Protein AF-0000000080788359 (afdb_homodimer)

Sequence (248 aa):
MKFQYADDVKELAKIVNEKFELKLNLERIAFIRSQGSRSKAIARTLMLPSQWRFILSPSILYIVEVISEKYDNLPCEEKAYVILHELTHIPNSMKGGLRNHNHPHFRKIKKPPYKELKEICKHIMKFQYADDVKELAKIVNEKFELKLNLERIAFIRSQGSRSKAIARTLMLPSQWRFILSPSILYIVEVISEKYDNLPCEEKAYVILHELTHIPNSMKGGLRNHNHPHFRKIKKPPYKELKEICKHI

Solvent-accessible surface area (backbone atoms only — not comparable to full-atom values): 14212 Å² total; per-residue (Å²): 119,48,78,42,79,24,64,71,57,45,53,52,43,52,52,46,34,59,77,68,62,55,67,62,68,62,84,27,42,44,41,32,32,36,40,81,70,86,65,86,58,43,56,46,64,46,68,67,53,71,71,53,42,70,74,63,63,58,76,56,49,34,34,42,37,35,28,42,93,54,40,68,78,45,56,58,46,55,45,49,48,53,48,48,54,47,53,61,24,49,49,60,80,70,80,65,76,69,50,56,81,82,39,70,69,41,60,69,50,6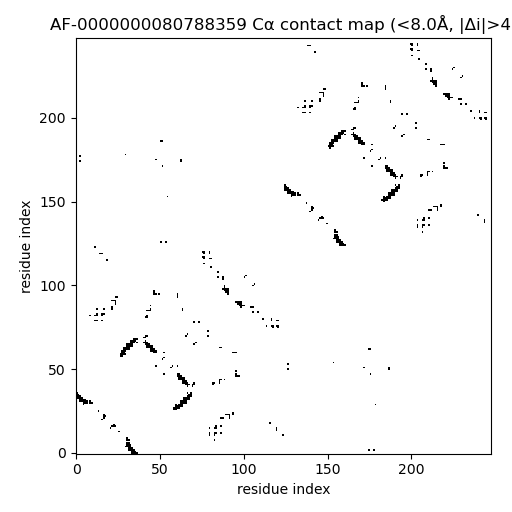5,58,69,54,52,69,62,32,46,54,53,44,70,76,99,118,49,79,41,78,26,64,70,57,45,54,51,44,53,51,47,34,58,77,67,62,56,67,63,69,63,84,26,43,43,40,32,33,36,38,81,70,85,67,85,58,44,56,47,65,46,68,68,52,70,70,52,43,70,74,62,63,59,76,56,50,33,35,41,36,35,27,43,94,55,40,70,77,46,53,59,46,56,45,49,48,53,48,46,53,48,53,61,24,49,49,60,82,70,81,65,76,68,53,58,83,82,39,69,70,42,60,70,48,65,58,68,56,53,69,63,32,47,55,54,46,68,76,99

Organism: Sulfurisphaera tokodaii (strain DSM 16993 / JCM 10545 / NBRC 100140 / 7) (NCBI:txid273063)

Radius of gyration: 22.12 Å; Cα contacts (8 Å, |Δi|>4): 368; chains: 2; bounding box: 35×68×43 Å

Foldseek 3Di:
DDKDFDVVLLVLLVLLCVLVVQQADSQQETEMEDEDDPDPDQKAKDADDPVVCVVPVDSHGMYIYGYCVRQVPDPQLVNSLSSNVRSQQQHNVNPDGGDDCPDVSVVVCVVPPSVSSVVSNVVD/DDKDFDVVLLVLLVLLCVLVVQQADCQQETEMEDEDDPDPDQKAKDADDPVVCVVPVDSHGMYIYGYCVRQVPDDQLVNSLSSNVRSQQQHNVNPDGGDDCPDVSVVVCVVPPSVSSVVSNVVD

Nearest PDB structures (foldseek):
  8v3p-assembly1_A  TM=1.992E-01  e=3.564E+00  Homo sapiens
  8v3p-assembly1_A  TM=2.010E-01  e=5.017E+00  Homo sapiens
  8v3o-assembly1_A  TM=1.613E-01  e=9.340E+00  Homo sapiens

pLDDT: mean 93.66, std 6.55, range [66.06, 98.88]

Secondary structure (DSSP, 8-state):
-EEEE-HHHHHHHHHHHHHTT----GGGEEEEEEES---S-SEEEEE--HHHHHHH--S--EEEEEEHHHHTTS-HHHHHHHHHHHHHTS-TT-SS----TTSHHHHHHHS--HHHHHHHHH--/-EEEE-HHHHHHHHHHHHHTT----GGGEEEEEEES---S-SEEEEE--HHHHHHH--S--EEEEEEHHHHTTS-HHHHHHHHHHHHHTS-TT-SS----TTSHHHHHHHS--HHHHHHHHH--

InterPro domains:
  IPR012372 Uncharacterised conserved protein UCP014405, metallopeptidase Zn-binding site [PIRSF014405] (1-124)
  IPR043998 Putative phage metallopeptidase [PF18894] (2-112)

Structure (mmCIF, N/CA/C/O backbone):
data_AF-0000000080788359-model_v1
#
loop_
_entity.id
_entity.type
_entity.pdbx_description
1 polymer 'Putative phage metallopeptidase domain-containing protein'
#
loop_
_atom_site.group_PDB
_atom_site.id
_atom_site.type_symbol
_atom_site.label_atom_id
_atom_site.label_alt_id
_atom_site.label_comp_id
_atom_site.label_asym_id
_atom_site.label_entity_id
_atom_site.label_seq_id
_atom_site.pdbx_PDB_ins_code
_atom_site.Cartn_x
_atom_site.Cartn_y
_atom_site.Cartn_z
_atom_site.occupancy
_atom_site.B_iso_or_equiv
_atom_site.auth_seq_id
_atom_site.auth_comp_id
_atom_site.auth_asym_id
_atom_site.auth_atom_id
_atom_site.pdbx_PDB_model_num
ATOM 1 N N . MET A 1 1 ? -16.328 2.484 4.293 1 85.69 1 MET A N 1
ATOM 2 C CA . MET A 1 1 ? -15.5 3.682 4.383 1 85.69 1 MET A CA 1
ATOM 3 C C . MET A 1 1 ? -15.57 4.492 3.096 1 85.69 1 MET A C 1
ATOM 5 O O . MET A 1 1 ? -15.555 3.93 2 1 85.69 1 MET A O 1
ATOM 9 N N . LYS A 1 2 ? -15.852 5.824 3.246 1 93.69 2 LYS A N 1
ATOM 10 C CA . LYS A 1 2 ? -15.914 6.766 2.131 1 93.69 2 LYS A CA 1
ATOM 11 C C . LYS A 1 2 ? -14.711 7.703 2.137 1 93.69 2 LYS A C 1
ATOM 13 O O . LYS A 1 2 ? -14.289 8.172 3.195 1 93.69 2 LYS A O 1
ATOM 18 N N . PHE A 1 3 ? -14.172 7.984 0.927 1 97.62 3 PHE A N 1
ATOM 19 C CA . PHE A 1 3 ? -13.023 8.867 0.797 1 97.62 3 PHE A CA 1
ATOM 20 C C . PHE A 1 3 ? -13.383 10.117 0 1 97.62 3 PHE A C 1
ATOM 22 O O . PHE A 1 3 ? -14.203 10.055 -0.919 1 97.62 3 PHE A O 1
ATOM 29 N N . GLN A 1 4 ? -12.812 11.133 0.353 1 97.88 4 GLN A N 1
ATOM 30 C CA . GLN A 1 4 ? -12.883 12.367 -0.428 1 97.88 4 GLN A CA 1
ATOM 31 C C . GLN A 1 4 ? -11.562 13.133 -0.358 1 97.88 4 GLN A C 1
ATOM 33 O O . GLN A 1 4 ? -10.805 12.992 0.604 1 97.88 4 GLN A O 1
ATOM 38 N N . TYR A 1 5 ? -11.312 13.922 -1.366 1 98.19 5 TYR A N 1
ATOM 39 C CA . TYR A 1 5 ? -10.164 14.82 -1.294 1 98.19 5 TYR A CA 1
ATOM 40 C C . TYR A 1 5 ? -10.383 15.891 -0.229 1 98.19 5 TYR A C 1
ATOM 42 O O . TYR A 1 5 ? -11.5 16.391 -0.053 1 98.19 5 TYR A O 1
ATOM 50 N N . ALA A 1 6 ? -9.289 16.188 0.458 1 98.5 6 ALA A N 1
ATOM 51 C CA . ALA A 1 6 ? -9.367 17.156 1.547 1 98.5 6 ALA A CA 1
ATOM 52 C C . ALA A 1 6 ? -8.578 18.422 1.213 1 98.5 6 ALA A C 1
ATOM 54 O O . ALA A 1 6 ? -7.469 18.609 1.72 1 98.5 6 ALA A O 1
ATOM 55 N N . ASP A 1 7 ? -9.219 19.328 0.52 1 97.81 7 ASP A N 1
ATOM 56 C CA . ASP A 1 7 ? -8.562 20.547 0.073 1 97.81 7 ASP A CA 1
ATOM 57 C C . ASP A 1 7 ? -8.188 21.438 1.258 1 97.81 7 ASP A C 1
ATOM 59 O O . ASP A 1 7 ? -7.152 22.109 1.235 1 97.81 7 ASP A O 1
ATOM 63 N N . ASP A 1 8 ? -9.055 21.438 2.225 1 97.31 8 ASP A N 1
ATOM 64 C CA . ASP A 1 8 ? -8.766 22.234 3.412 1 97.31 8 ASP A CA 1
ATOM 65 C C . ASP A 1 8 ? -7.488 21.75 4.098 1 97.31 8 ASP A C 1
ATOM 67 O O . ASP A 1 8 ? -6.684 22.562 4.566 1 97.31 8 ASP A O 1
ATOM 71 N N . VAL A 1 9 ? -7.32 20.438 4.164 1 98.38 9 VAL A N 1
ATOM 72 C CA . VAL A 1 9 ? -6.133 19.844 4.773 1 98.38 9 VAL A CA 1
ATOM 73 C C . VAL A 1 9 ? -4.898 20.188 3.939 1 98.38 9 VAL A C 1
ATOM 75 O O . VAL A 1 9 ? -3.846 20.516 4.484 1 98.38 9 VAL A O 1
ATOM 78 N N . LYS A 1 10 ? -5.043 20.125 2.652 1 98.44 10 LYS A N 1
ATOM 79 C CA . LYS A 1 10 ? -3.943 20.469 1.756 1 98.44 10 LYS A CA 1
ATOM 80 C C . LYS A 1 10 ? -3.488 21.906 1.984 1 98.44 10 LYS A C 1
ATOM 82 O O . LYS A 1 10 ? -2.289 22.188 2.066 1 98.44 10 LYS A O 1
ATOM 87 N N . GLU A 1 11 ? -4.41 22.812 2.072 1 97.69 11 GLU A N 1
ATOM 88 C CA . GLU A 1 11 ? -4.082 24.219 2.285 1 97.69 11 GLU A CA 1
ATOM 89 C C . GLU A 1 11 ? -3.379 24.422 3.625 1 97.69 11 GLU A C 1
ATOM 91 O O . GLU A 1 11 ? -2.406 25.172 3.711 1 97.69 11 GLU A O 1
ATOM 96 N N . LEU A 1 12 ? -3.93 23.781 4.641 1 97.5 12 LEU A N 1
ATOM 97 C CA . LEU A 1 12 ? -3.285 23.859 5.945 1 97.5 12 LEU A CA 1
ATOM 98 C C . LEU A 1 12 ? -1.868 23.297 5.887 1 97.5 12 LEU A C 1
ATOM 100 O O . LEU A 1 12 ? -0.946 23.859 6.477 1 97.5 12 LEU A O 1
ATOM 104 N N . ALA A 1 13 ? -1.706 22.234 5.184 1 98.25 13 ALA A N 1
ATOM 105 C CA . ALA A 1 13 ? -0.395 21.609 5.031 1 98.25 13 ALA A CA 1
ATOM 106 C C . ALA A 1 13 ? 0.593 22.547 4.363 1 98.25 13 ALA A C 1
ATOM 108 O O . ALA A 1 13 ? 1.776 22.578 4.711 1 98.25 13 ALA A O 1
ATOM 109 N N . LYS A 1 14 ? 0.106 23.281 3.361 1 97.75 14 LYS A N 1
ATOM 110 C CA . LYS A 1 14 ? 0.958 24.266 2.689 1 97.75 14 LYS A CA 1
ATOM 111 C C . LYS A 1 14 ? 1.509 25.281 3.682 1 97.75 14 LYS A C 1
ATOM 113 O O . LYS A 1 14 ? 2.707 25.578 3.684 1 97.75 14 LYS A O 1
ATOM 118 N N . ILE A 1 15 ? 0.639 25.766 4.516 1 96.88 15 ILE A N 1
ATOM 119 C CA . ILE A 1 15 ? 1.021 26.781 5.496 1 96.88 15 ILE A CA 1
ATOM 120 C C . ILE A 1 15 ? 2.014 26.188 6.492 1 96.88 15 ILE A C 1
ATOM 122 O O . ILE A 1 15 ? 3.053 26.781 6.777 1 96.88 15 ILE A O 1
ATOM 126 N N . VAL A 1 16 ? 1.69 25 6.996 1 96.06 16 VAL A N 1
ATOM 127 C CA . VAL A 1 16 ? 2.521 24.328 7.988 1 96.06 16 VAL A CA 1
ATOM 128 C C . VAL A 1 16 ? 3.895 24.031 7.391 1 96.06 16 VAL A C 1
ATOM 130 O O . VAL A 1 16 ? 4.922 24.266 8.023 1 96.06 16 VAL A O 1
ATOM 133 N N . ASN A 1 17 ? 3.893 23.5 6.172 1 96.81 17 ASN A N 1
ATOM 134 C CA . ASN A 1 17 ? 5.125 23.188 5.457 1 96.81 17 ASN A CA 1
ATOM 135 C C . ASN A 1 17 ? 6.035 24.406 5.344 1 96.81 17 ASN A C 1
ATOM 137 O O . ASN A 1 17 ? 7.25 24.297 5.535 1 96.81 17 ASN A O 1
ATOM 141 N N . GLU A 1 18 ? 5.477 25.531 5.035 1 95.19 18 GLU A N 1
ATOM 142 C CA . GLU A 1 18 ? 6.227 26.766 4.879 1 95.19 18 GLU A CA 1
ATOM 143 C C . GLU A 1 18 ? 6.688 27.297 6.23 1 95.19 18 GLU A C 1
ATOM 145 O O . GLU A 1 18 ? 7.871 27.609 6.414 1 95.19 18 GLU A O 1
ATOM 150 N N . LYS A 1 19 ? 5.84 27.391 7.172 1 93.69 19 LYS A N 1
ATOM 151 C CA . LYS A 1 19 ? 6.121 28 8.469 1 93.69 19 LYS A CA 1
ATOM 152 C C . LYS A 1 19 ? 7.199 27.219 9.219 1 93.69 19 LYS A C 1
ATOM 154 O O . LYS A 1 19 ? 8.055 27.812 9.883 1 93.69 19 LYS A O 1
ATOM 159 N N . PHE A 1 20 ? 7.137 25.922 9.07 1 94.06 20 PHE A N 1
ATOM 160 C CA . PHE A 1 20 ? 8.07 25.094 9.836 1 94.06 20 PHE A CA 1
ATOM 161 C C . PHE A 1 20 ? 9.219 24.625 8.961 1 94.06 20 PHE A C 1
ATOM 163 O O . PHE A 1 20 ? 10.016 23.781 9.375 1 94.06 20 PHE A O 1
ATOM 170 N N . GLU A 1 21 ? 9.273 25.062 7.695 1 93.75 21 GLU A N 1
ATOM 171 C CA . GLU A 1 21 ? 10.367 24.812 6.762 1 93.75 21 GLU A CA 1
ATOM 172 C C . GLU A 1 21 ? 10.625 23.312 6.609 1 93.75 21 GLU A C 1
ATOM 174 O O . GLU A 1 21 ? 11.766 22.859 6.707 1 93.75 21 GLU A O 1
ATOM 179 N N . LEU A 1 22 ? 9.562 22.625 6.402 1 95 22 LEU A N 1
ATOM 180 C CA . LEU A 1 22 ? 9.695 21.172 6.262 1 95 22 LEU A CA 1
ATOM 181 C C . LEU A 1 22 ? 10.297 20.812 4.906 1 95 22 LEU A C 1
ATOM 183 O O . LEU A 1 22 ? 10.82 19.719 4.73 1 95 22 LEU A O 1
ATOM 187 N N . LYS A 1 23 ? 10.133 21.625 3.916 1 96.69 23 LYS A N 1
ATOM 188 C CA . LYS A 1 23 ? 10.727 21.5 2.59 1 96.69 23 LYS A CA 1
ATOM 189 C C . LYS A 1 23 ? 10.172 20.281 1.857 1 96.69 23 LYS A C 1
ATOM 191 O O . LYS A 1 23 ? 10.906 19.594 1.142 1 96.69 23 LYS A O 1
ATOM 196 N N . LEU A 1 24 ? 8.953 19.922 2.102 1 97.94 24 LEU A N 1
ATOM 197 C CA . LEU A 1 24 ? 8.297 18.828 1.406 1 97.94 24 LEU A CA 1
ATOM 198 C C . LEU A 1 24 ? 7.691 19.297 0.089 1 97.94 24 LEU A C 1
ATOM 200 O O . LEU A 1 24 ? 7.133 20.391 0.016 1 97.94 24 LEU A O 1
ATOM 204 N N . ASN A 1 25 ? 7.855 18.547 -0.927 1 97.81 25 ASN A N 1
ATOM 205 C CA . ASN A 1 25 ? 7.117 18.766 -2.166 1 97.81 25 ASN A CA 1
ATOM 206 C C . ASN A 1 25 ? 5.684 18.266 -2.062 1 97.81 25 ASN A C 1
ATOM 208 O O . ASN A 1 25 ? 5.422 17.078 -2.285 1 97.81 25 ASN A O 1
ATOM 212 N N . LEU A 1 26 ? 4.75 19.125 -1.808 1 98 26 LEU A N 1
ATOM 213 C CA . LEU A 1 26 ? 3.373 18.766 -1.498 1 98 26 LEU A CA 1
ATOM 214 C C . LEU A 1 26 ? 2.666 18.219 -2.734 1 98 26 LEU A C 1
ATOM 216 O O . LEU A 1 26 ? 1.603 17.594 -2.625 1 98 26 LEU A O 1
ATOM 220 N N . GLU A 1 27 ? 3.232 18.375 -3.928 1 96.81 27 GLU A N 1
ATOM 221 C CA . GLU A 1 27 ? 2.652 17.828 -5.148 1 96.81 27 GLU A CA 1
ATOM 222 C C . GLU A 1 27 ? 2.775 16.312 -5.184 1 96.81 27 GLU A C 1
ATOM 224 O O . GLU A 1 27 ? 2.117 15.648 -5.988 1 96.81 27 GLU A O 1
ATOM 229 N N . ARG A 1 28 ? 3.594 15.766 -4.34 1 97.38 28 ARG A N 1
ATOM 230 C CA . ARG A 1 28 ? 3.799 14.328 -4.281 1 97.38 28 ARG A CA 1
ATOM 231 C C . ARG A 1 28 ? 2.973 13.695 -3.164 1 97.38 28 ARG A C 1
ATOM 233 O O . ARG A 1 28 ? 3.127 12.516 -2.861 1 97.38 28 ARG A O 1
ATOM 240 N N . ILE A 1 29 ? 2.195 14.484 -2.496 1 98.44 29 ILE A N 1
ATOM 241 C CA . ILE A 1 29 ? 1.371 14.039 -1.379 1 98.44 29 ILE A CA 1
ATOM 242 C C . ILE A 1 29 ? -0.104 14.258 -1.705 1 98.44 29 ILE A C 1
ATOM 244 O O . ILE A 1 29 ? -0.504 15.359 -2.094 1 98.44 29 ILE A O 1
ATOM 248 N N . ALA A 1 30 ? -0.866 13.25 -1.614 1 98.62 30 ALA A N 1
ATOM 249 C CA . ALA A 1 30 ? -2.316 13.414 -1.676 1 98.62 30 ALA A CA 1
ATOM 250 C C . ALA A 1 30 ? -2.904 13.625 -0.283 1 98.62 30 ALA A C 1
ATOM 252 O O . ALA A 1 30 ? -2.459 13 0.685 1 98.62 30 ALA A O 1
ATOM 253 N N . PHE A 1 31 ? -3.865 14.461 -0.191 1 98.88 31 PHE A N 1
ATOM 254 C CA . PHE A 1 31 ? -4.574 14.727 1.057 1 98.88 31 PHE A CA 1
ATOM 255 C C . PHE A 1 31 ? -6.027 14.273 0.96 1 98.88 31 PHE A C 1
ATOM 257 O O . PHE A 1 31 ? -6.781 14.766 0.119 1 98.88 31 PHE A O 1
ATOM 264 N N . ILE A 1 32 ? -6.355 13.352 1.83 1 98.75 32 ILE A N 1
ATOM 265 C CA . ILE A 1 32 ? -7.711 12.828 1.726 1 98.75 32 ILE A CA 1
ATOM 266 C C . ILE A 1 32 ? -8.352 12.766 3.111 1 98.75 32 ILE A C 1
ATOM 268 O O . ILE A 1 32 ? -7.66 12.906 4.125 1 98.75 32 ILE A O 1
ATOM 272 N N . ARG A 1 33 ? -9.695 12.672 3.074 1 98.44 33 ARG A N 1
ATOM 273 C CA . ARG A 1 33 ? -10.539 12.531 4.262 1 98.44 33 ARG A CA 1
ATOM 274 C C . ARG A 1 33 ? -11.383 11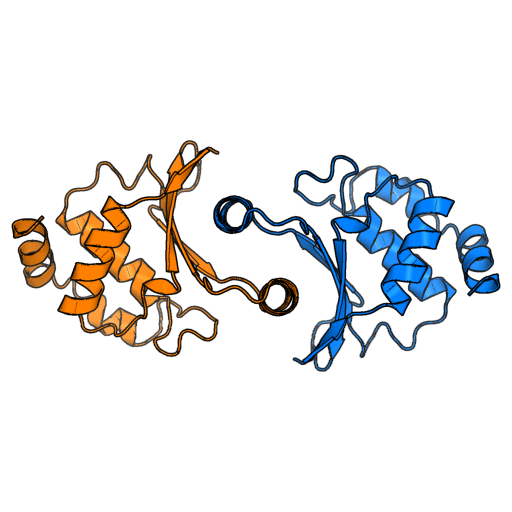.258 4.188 1 98.44 33 ARG A C 1
ATOM 276 O O . ARG A 1 33 ? -11.93 10.938 3.131 1 98.44 33 ARG A O 1
ATOM 283 N N . SER A 1 34 ? -11.336 10.461 5.215 1 97.69 34 SER A N 1
ATOM 284 C CA . SER A 1 34 ? -12.18 9.273 5.266 1 97.69 34 SER A CA 1
ATOM 285 C C . SER A 1 34 ? -13.32 9.445 6.266 1 97.69 34 SER A C 1
ATOM 287 O O . SER A 1 34 ? -13.172 10.148 7.266 1 97.69 34 SER A O 1
ATOM 289 N N . GLN A 1 35 ? -14.438 8.812 5.98 1 96.75 35 GLN A N 1
ATOM 290 C CA . GLN A 1 35 ? -15.609 8.781 6.848 1 96.75 35 GLN A CA 1
ATOM 291 C C . GLN A 1 35 ? -16.062 7.344 7.121 1 96.75 35 GLN A C 1
ATOM 293 O O . GLN A 1 35 ? -16.031 6.496 6.227 1 96.75 35 GLN A O 1
ATOM 298 N N . GLY A 1 36 ? -16.469 7.105 8.344 1 95.06 36 GLY A N 1
ATOM 299 C CA . GLY A 1 36 ? -16.953 5.785 8.719 1 95.06 36 GLY A CA 1
ATOM 300 C C . GLY A 1 36 ? -15.852 4.875 9.234 1 95.06 36 GLY A C 1
ATOM 301 O O . GLY A 1 36 ? -15.992 3.65 9.211 1 95.06 36 GLY A O 1
ATOM 302 N N . SER A 1 37 ? -14.758 5.465 9.602 1 89.94 37 SER A N 1
ATOM 303 C CA . SER A 1 37 ? -13.633 4.684 10.117 1 89.94 37 SER A CA 1
ATOM 304 C C . SER A 1 37 ? -13.805 4.395 11.602 1 89.94 37 SER A C 1
ATOM 306 O O . SER A 1 37 ? -14.258 5.25 12.359 1 89.94 37 SER A O 1
ATOM 308 N N . ARG A 1 38 ? -13.453 3.24 11.961 1 88.94 38 ARG A N 1
ATOM 309 C CA . ARG A 1 38 ? -13.477 2.869 13.375 1 88.94 38 ARG A CA 1
ATOM 310 C C . ARG A 1 38 ? -12.102 3.049 14.008 1 88.94 38 ARG A C 1
ATOM 312 O O . ARG A 1 38 ? -11.914 2.773 15.195 1 88.94 38 ARG A O 1
ATOM 319 N N . SER A 1 39 ? -11.211 3.561 13.266 1 89.12 39 SER A N 1
ATOM 320 C CA . SER A 1 39 ? -9.852 3.752 13.75 1 89.12 39 SER A CA 1
ATOM 321 C C . SER A 1 39 ? -9.805 4.75 14.906 1 89.12 39 SER A C 1
ATOM 323 O O . SER A 1 39 ? -10.609 5.684 14.953 1 89.12 39 SER A O 1
ATOM 325 N N . LYS A 1 40 ? -8.789 4.574 15.719 1 94.31 40 LYS A N 1
ATOM 326 C CA . LYS A 1 40 ? -8.578 5.523 16.797 1 94.31 40 LYS A CA 1
ATOM 327 C C . LYS A 1 40 ? -7.672 6.672 16.359 1 94.31 40 LYS A C 1
ATOM 329 O O . LYS A 1 40 ? -7.59 7.699 17.047 1 94.31 40 LYS A O 1
ATOM 334 N N . ALA A 1 41 ? -7.098 6.496 15.336 1 96.31 41 ALA A N 1
ATOM 335 C CA . ALA A 1 41 ? -6.18 7.52 14.844 1 96.31 41 ALA A CA 1
ATOM 336 C C . ALA A 1 41 ? -6.941 8.75 14.359 1 96.31 41 ALA A C 1
ATOM 338 O O . ALA A 1 41 ? -8.047 8.633 13.812 1 96.31 41 ALA A O 1
ATOM 339 N N . ILE A 1 42 ? -6.395 9.906 14.57 1 98.12 42 ILE A N 1
ATOM 340 C CA . ILE A 1 42 ? -6.965 11.164 14.086 1 98.12 42 ILE A CA 1
ATOM 341 C C . ILE A 1 42 ? -6.582 11.367 12.617 1 98.12 42 ILE A C 1
ATOM 343 O O . ILE A 1 42 ? -7.387 11.867 11.828 1 98.12 42 ILE A O 1
ATOM 347 N N . ALA A 1 43 ? -5.387 11.031 12.297 1 98.44 43 ALA A N 1
ATOM 348 C CA . ALA A 1 43 ? -4.824 11.109 10.953 1 98.44 43 ALA A CA 1
ATOM 349 C C . ALA A 1 43 ? -3.719 10.07 10.758 1 98.44 43 ALA A C 1
ATOM 351 O O . ALA A 1 43 ? -3.25 9.469 11.727 1 98.44 43 ALA A O 1
ATOM 352 N N . ARG A 1 44 ? -3.416 9.828 9.547 1 97.75 44 ARG A N 1
ATOM 353 C CA . ARG A 1 44 ? -2.32 8.906 9.258 1 97.75 44 ARG A CA 1
ATOM 354 C C . ARG A 1 44 ? -1.639 9.25 7.941 1 97.75 44 ARG A C 1
ATOM 356 O O . ARG A 1 44 ? -2.254 9.859 7.059 1 97.75 44 ARG A O 1
ATOM 363 N N . THR A 1 45 ? -0.445 8.828 7.895 1 98.31 45 THR A N 1
ATOM 364 C CA . THR A 1 45 ? 0.347 8.969 6.68 1 98.31 45 THR A CA 1
ATOM 365 C C . THR A 1 45 ? 0.654 7.605 6.07 1 98.31 45 THR A C 1
ATOM 367 O O . THR A 1 45 ? 1.098 6.695 6.773 1 98.31 45 THR A O 1
ATOM 370 N N . LEU A 1 46 ? 0.398 7.5 4.809 1 97.69 46 LEU A N 1
ATOM 371 C CA . LEU A 1 46 ? 0.707 6.273 4.082 1 97.69 46 LEU A CA 1
ATOM 372 C C . LEU A 1 46 ? 1.767 6.523 3.012 1 97.69 46 LEU A C 1
ATOM 374 O O . LEU A 1 46 ? 1.746 7.562 2.346 1 97.69 46 LEU A O 1
ATOM 378 N N . MET A 1 47 ? 2.637 5.586 2.881 1 97.38 47 MET A N 1
ATOM 379 C CA . MET A 1 47 ? 3.604 5.566 1.786 1 97.38 47 MET A CA 1
ATOM 380 C C . MET A 1 47 ? 3.314 4.418 0.824 1 97.38 47 MET A C 1
ATOM 382 O O . MET A 1 47 ? 2.971 3.316 1.253 1 97.38 47 MET A O 1
ATOM 386 N N . LEU A 1 48 ? 3.443 4.68 -0.446 1 96.12 48 LEU A N 1
ATOM 387 C CA . LEU A 1 48 ? 3.258 3.631 -1.44 1 96.12 48 LEU A CA 1
ATOM 388 C C . LEU A 1 48 ? 4.43 2.652 -1.422 1 96.12 48 LEU A C 1
ATOM 390 O O . LEU A 1 48 ? 5.578 3.051 -1.622 1 96.12 48 LEU A O 1
ATOM 394 N N . PRO A 1 49 ? 4.168 1.353 -1.231 1 94.69 49 PRO A N 1
ATOM 395 C CA . PRO A 1 49 ? 5.262 0.38 -1.181 1 94.69 49 PRO A CA 1
ATOM 396 C C . PRO A 1 49 ? 6.07 0.33 -2.477 1 94.69 49 PRO A C 1
ATOM 398 O O . PRO A 1 49 ? 5.551 0.675 -3.543 1 94.69 49 PRO A O 1
ATOM 401 N N . SER A 1 50 ? 7.305 -0.11 -2.365 1 94.44 50 SER A N 1
ATOM 402 C CA . SER A 1 50 ? 8.242 -0.081 -3.482 1 94.44 50 SER A CA 1
ATOM 403 C C . SER A 1 50 ? 7.742 -0.93 -4.648 1 94.44 50 SER A C 1
ATOM 405 O O . SER A 1 50 ? 7.977 -0.595 -5.809 1 94.44 50 SER A O 1
ATOM 407 N N . GLN A 1 51 ? 7.031 -2.006 -4.371 1 96.44 51 GLN A N 1
ATOM 408 C CA . GLN A 1 51 ? 6.492 -2.855 -5.43 1 96.44 51 GLN A CA 1
ATOM 409 C C . GLN A 1 51 ? 5.496 -2.09 -6.297 1 96.44 51 GLN A C 1
ATOM 411 O O . GLN A 1 51 ? 5.547 -2.168 -7.527 1 96.44 51 GLN A O 1
ATOM 416 N N . TRP A 1 52 ? 4.691 -1.334 -5.648 1 96.69 52 TRP A N 1
ATOM 417 C CA . TRP A 1 52 ? 3.68 -0.558 -6.359 1 96.69 52 TRP A CA 1
ATOM 418 C C . TRP A 1 52 ? 4.312 0.615 -7.098 1 96.69 52 TRP A C 1
ATOM 420 O O . TRP A 1 52 ? 3.855 0.992 -8.18 1 96.69 52 TRP A O 1
ATOM 430 N N . ARG A 1 53 ? 5.297 1.217 -6.551 1 95.31 53 ARG A N 1
ATOM 431 C CA . ARG A 1 53 ? 6.004 2.283 -7.254 1 95.31 53 ARG A CA 1
ATOM 432 C C . ARG A 1 53 ? 6.613 1.772 -8.555 1 95.31 53 ARG A C 1
ATOM 434 O O . ARG A 1 53 ? 6.605 2.473 -9.57 1 95.31 53 ARG A O 1
ATOM 441 N N . PHE A 1 54 ? 7.113 0.585 -8.484 1 95.81 54 PHE A N 1
ATOM 442 C CA . PHE A 1 54 ? 7.695 -0.044 -9.664 1 95.81 54 PHE A CA 1
ATOM 443 C C . PHE A 1 54 ? 6.645 -0.236 -10.75 1 95.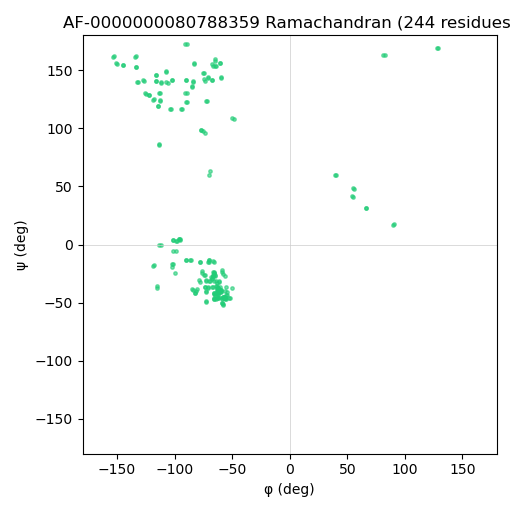81 54 PHE A C 1
ATOM 445 O O . PHE A 1 54 ? 6.891 0.061 -11.922 1 95.81 54 PHE A O 1
ATOM 452 N N . ILE A 1 55 ? 5.426 -0.61 -10.328 1 95.75 55 ILE A N 1
ATOM 453 C CA . ILE A 1 55 ? 4.395 -0.988 -11.281 1 95.75 55 ILE A CA 1
ATOM 454 C C . ILE A 1 55 ? 3.676 0.261 -11.789 1 95.75 55 ILE A C 1
ATOM 456 O O . ILE A 1 55 ? 3.363 0.368 -12.977 1 95.75 55 ILE A O 1
ATOM 460 N N . LEU A 1 56 ? 3.445 1.201 -10.898 1 93.81 56 LEU A N 1
ATOM 461 C CA . LEU A 1 56 ? 2.551 2.301 -11.25 1 93.81 56 LEU A CA 1
ATOM 462 C C . LEU A 1 56 ? 3.342 3.553 -11.609 1 93.81 56 LEU A C 1
ATOM 464 O O . LEU A 1 56 ? 2.816 4.457 -12.258 1 93.81 56 LEU A O 1
ATOM 468 N N . SER A 1 57 ? 4.613 3.619 -11.25 1 89.5 57 SER A N 1
ATOM 469 C CA . SER A 1 57 ? 5.438 4.809 -11.453 1 89.5 57 SER A CA 1
ATOM 470 C C . SER A 1 57 ? 4.652 6.082 -11.156 1 89.5 57 SER A C 1
ATOM 472 O O . SER A 1 57 ? 4.578 6.98 -12 1 89.5 57 SER A O 1
ATOM 474 N N . PRO A 1 58 ? 4.188 6.203 -9.977 1 88.94 58 PRO A N 1
ATOM 475 C CA . PRO A 1 58 ? 3.281 7.324 -9.711 1 88.94 58 PRO A CA 1
ATOM 476 C C . PRO A 1 58 ? 4.023 8.625 -9.406 1 88.94 58 PRO A C 1
ATOM 478 O O . PRO A 1 58 ? 5.164 8.586 -8.93 1 88.94 58 PRO A O 1
ATOM 481 N N . SER A 1 59 ? 3.338 9.758 -9.648 1 92.69 59 SER A N 1
ATOM 482 C CA . SER A 1 59 ? 3.844 11.047 -9.195 1 92.69 59 SER A CA 1
ATOM 483 C C . SER A 1 59 ? 3.588 11.258 -7.711 1 92.69 59 SER A C 1
ATOM 485 O O . SER A 1 59 ? 4.379 11.906 -7.023 1 92.69 59 SER A O 1
ATOM 487 N N . ILE A 1 60 ? 2.492 10.695 -7.234 1 96.25 60 ILE A N 1
ATOM 488 C CA . ILE A 1 60 ? 2.137 10.766 -5.824 1 96.25 60 ILE A CA 1
ATOM 489 C C . ILE A 1 60 ? 2.756 9.586 -5.078 1 96.25 60 ILE A C 1
ATOM 491 O O . ILE A 1 60 ? 2.619 8.438 -5.5 1 96.25 60 ILE A O 1
ATOM 495 N N . LEU A 1 61 ? 3.424 9.906 -3.963 1 97.06 61 LEU A N 1
ATOM 496 C CA . LEU A 1 61 ? 4.137 8.859 -3.238 1 97.06 61 LEU A CA 1
ATOM 497 C C . LEU A 1 61 ? 3.582 8.695 -1.828 1 97.06 61 LEU A C 1
ATOM 499 O O . LEU A 1 61 ? 3.834 7.688 -1.17 1 97.06 61 LEU A O 1
ATOM 503 N N . TYR A 1 62 ? 2.873 9.711 -1.371 1 98.44 62 TYR A N 1
ATOM 504 C CA . TYR A 1 62 ? 2.369 9.719 -0.003 1 98.44 62 TYR A CA 1
ATOM 505 C C . TYR A 1 62 ? 0.902 10.133 0.037 1 98.44 62 TYR A C 1
ATOM 507 O O . TYR A 1 62 ? 0.424 10.836 -0.854 1 98.44 62 TYR A O 1
ATOM 515 N N . ILE A 1 63 ? 0.28 9.633 1.051 1 98.56 63 ILE A N 1
ATOM 516 C CA . ILE A 1 63 ? -1.069 10.078 1.385 1 98.56 63 ILE A CA 1
ATOM 517 C C . ILE A 1 63 ? -1.112 10.555 2.834 1 98.56 63 ILE A C 1
ATOM 519 O O . ILE A 1 63 ? -0.577 9.898 3.729 1 98.56 63 ILE A O 1
ATOM 523 N N . VAL A 1 64 ? -1.638 11.695 3.021 1 98.81 64 VAL A N 1
ATOM 524 C CA . VAL A 1 64 ? -2.074 12.109 4.352 1 98.81 64 VAL A CA 1
ATOM 525 C C . VAL A 1 64 ? -3.596 12 4.453 1 98.81 64 VAL A C 1
ATOM 527 O O . VAL A 1 64 ? -4.32 12.672 3.715 1 98.81 64 VAL A O 1
ATOM 530 N N . GLU A 1 65 ? -3.996 11.148 5.328 1 98.75 65 GLU A N 1
ATOM 531 C CA . GLU A 1 65 ? -5.418 10.883 5.512 1 98.75 65 GLU A CA 1
ATOM 532 C C . GLU A 1 65 ? -5.895 11.367 6.879 1 98.75 65 GLU A C 1
ATOM 534 O O . GLU A 1 65 ? -5.348 10.969 7.91 1 98.75 65 GLU A O 1
ATOM 539 N N . VAL A 1 66 ? -6.891 12.211 6.859 1 98.75 66 VAL A N 1
ATOM 540 C CA . VAL A 1 66 ? -7.527 12.594 8.117 1 98.75 66 VAL A CA 1
ATOM 541 C C . VAL A 1 66 ? -8.844 11.844 8.273 1 98.75 66 VAL A C 1
ATOM 543 O O . VAL A 1 66 ? -9.57 11.625 7.301 1 98.75 66 VAL A O 1
ATOM 546 N N . ILE A 1 67 ? -9.109 11.438 9.508 1 98.25 67 ILE A N 1
ATOM 547 C CA . ILE A 1 67 ? -10.344 10.734 9.828 1 98.25 67 ILE A CA 1
ATOM 548 C C . ILE A 1 67 ? -11.406 11.727 10.305 1 98.25 67 ILE A C 1
ATOM 550 O O . ILE A 1 67 ? -11.281 12.297 11.391 1 98.25 67 ILE A O 1
ATOM 554 N N . SER A 1 68 ? -12.414 11.781 9.547 1 97.62 68 SER A N 1
ATOM 555 C CA . SER A 1 68 ? -13.414 12.828 9.711 1 97.62 68 SER A CA 1
ATOM 556 C C . SER A 1 68 ? -13.977 12.828 11.133 1 97.62 68 SER A C 1
ATOM 558 O O . SER A 1 68 ? -14.07 13.883 11.766 1 97.62 68 SER A O 1
ATOM 560 N N . GLU A 1 69 ? -14.336 11.703 11.672 1 97 69 GLU A N 1
ATOM 561 C CA . GLU A 1 69 ? -14.992 11.547 12.969 1 97 69 GLU A CA 1
ATOM 562 C C . GLU A 1 69 ? -14.141 12.133 14.094 1 97 69 GLU A C 1
ATOM 564 O O . GLU A 1 69 ? -14.664 12.57 15.117 1 97 69 GLU A O 1
ATOM 569 N N . LYS A 1 70 ? -12.828 12.234 13.859 1 97.56 70 LYS A N 1
ATOM 570 C CA . LYS A 1 70 ? -11.914 12.656 14.914 1 97.56 70 LYS A CA 1
ATOM 571 C C . LYS A 1 70 ? -11.266 14 14.57 1 97.56 70 LYS A C 1
ATOM 573 O O . LYS A 1 70 ? -11.117 14.859 15.445 1 97.56 70 LYS A O 1
ATOM 578 N N . TYR A 1 71 ? -10.992 14.227 13.422 1 98.5 71 TYR A N 1
ATOM 579 C CA . TYR A 1 71 ? -10.227 15.383 12.977 1 98.5 71 TYR A CA 1
ATOM 580 C C . TYR A 1 71 ? -11.109 16.609 12.844 1 98.5 71 TYR A C 1
ATOM 582 O O . TYR A 1 71 ? -10.734 17.703 13.273 1 98.5 71 TYR A O 1
ATOM 590 N N . ASP A 1 72 ? -12.266 16.438 12.32 1 97.19 72 ASP A N 1
ATOM 591 C CA . ASP A 1 72 ? -13.047 17.562 11.828 1 97.19 72 ASP A CA 1
ATOM 592 C C . ASP A 1 72 ? -13.484 18.469 12.977 1 97.19 72 ASP A C 1
ATOM 594 O O . ASP A 1 72 ? -13.648 19.688 12.797 1 97.19 72 ASP A O 1
ATOM 598 N N . ASN A 1 73 ? -13.602 17.922 14.125 1 96.25 73 ASN A N 1
ATOM 599 C CA . ASN A 1 73 ? -14.133 18.719 15.227 1 96.25 73 ASN A CA 1
ATOM 600 C C . ASN A 1 73 ? -13.008 19.312 16.062 1 96.25 73 ASN A C 1
ATOM 602 O O . ASN A 1 73 ? -13.273 20.016 17.047 1 96.25 73 ASN A O 1
ATOM 606 N N . LEU A 1 74 ? -11.867 19.156 15.711 1 97.19 74 LEU A N 1
ATOM 607 C CA . LEU A 1 74 ? -10.742 19.719 16.453 1 97.19 74 LEU A CA 1
ATOM 608 C C . LEU A 1 74 ? -10.641 21.234 16.219 1 97.19 74 LEU A C 1
ATOM 610 O O . LEU A 1 74 ? -11 21.719 15.148 1 97.19 74 LEU A O 1
ATOM 614 N N . PRO A 1 75 ? -10.156 21.906 17.328 1 95.31 75 PRO A N 1
ATOM 615 C CA . PRO A 1 75 ? -9.828 23.312 17.094 1 95.31 75 PRO A CA 1
ATOM 616 C C . PRO A 1 75 ? -8.672 23.5 16.109 1 95.31 75 PRO A C 1
ATOM 618 O O . PRO A 1 75 ? -7.883 22.578 15.898 1 95.31 75 PRO A O 1
ATOM 621 N N . CYS A 1 76 ? -8.617 24.625 15.539 1 95.31 76 CYS A N 1
ATOM 622 C CA . CYS A 1 76 ? -7.668 24.938 14.477 1 95.31 76 CYS A CA 1
ATOM 623 C C . CYS A 1 76 ? -6.246 24.594 14.906 1 95.31 76 CYS A C 1
ATOM 625 O O . CYS A 1 76 ? -5.5 23.969 14.148 1 95.31 76 CYS A O 1
ATOM 627 N N . GLU A 1 77 ? -5.895 24.984 16.109 1 94.69 77 GLU A N 1
ATOM 628 C CA . GLU A 1 77 ? -4.531 24.75 16.578 1 94.69 77 GLU A CA 1
ATOM 629 C C . GLU A 1 77 ? -4.211 23.266 16.641 1 94.69 77 GLU A C 1
ATOM 631 O O . GLU A 1 77 ? -3.102 22.844 16.312 1 94.69 77 GLU A O 1
ATOM 636 N N . GLU A 1 78 ? -5.152 22.516 17.016 1 95.19 78 GLU A N 1
ATOM 637 C CA . GLU A 1 78 ? -4.969 21.062 17.109 1 95.19 78 GLU A CA 1
ATOM 638 C C . GLU A 1 78 ? -4.91 20.438 15.719 1 95.19 78 GLU A C 1
ATOM 640 O O . GLU A 1 78 ? -4.121 19.516 15.484 1 95.19 78 GLU A O 1
ATOM 645 N N . LYS A 1 79 ? -5.766 20.906 14.797 1 97.06 79 LYS A N 1
ATOM 646 C CA . LYS A 1 79 ? -5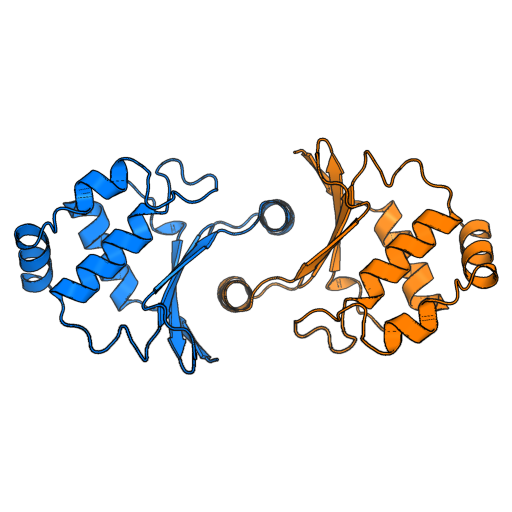.691 20.453 13.414 1 97.06 79 LYS A CA 1
ATOM 647 C C . LYS A 1 79 ? -4.305 20.719 12.82 1 97.06 79 LYS A C 1
ATOM 649 O O . LYS A 1 79 ? -3.713 19.828 12.203 1 97.06 79 LYS A O 1
ATOM 654 N N . ALA A 1 80 ? -3.836 21.891 13.07 1 96.25 80 ALA A N 1
ATOM 655 C CA . ALA A 1 80 ? -2.523 22.266 12.547 1 96.25 80 ALA A CA 1
ATOM 656 C C . ALA A 1 80 ? -1.43 21.375 13.133 1 96.25 80 ALA A C 1
ATOM 658 O O . ALA A 1 80 ? -0.516 20.953 12.414 1 96.25 80 ALA A O 1
ATOM 659 N N . TYR A 1 81 ? -1.595 21.125 14.375 1 96 81 TYR A N 1
ATOM 660 C CA . TYR A 1 81 ? -0.608 20.266 15.031 1 96 81 TYR A CA 1
ATOM 661 C C . TYR A 1 81 ? -0.632 18.859 14.445 1 96 81 TYR A C 1
ATOM 663 O O . TYR A 1 81 ? 0.419 18.266 14.188 1 96 81 TYR A O 1
ATOM 671 N N . VAL A 1 82 ? -1.785 18.281 14.281 1 96.88 82 VAL A N 1
ATOM 672 C CA . VAL A 1 82 ? -1.945 16.938 13.711 1 96.88 82 VAL A CA 1
ATOM 673 C C . VAL A 1 82 ? -1.298 16.891 12.328 1 96.88 82 VAL A C 1
ATOM 675 O O . VAL A 1 82 ? -0.562 15.945 12.023 1 96.88 82 VAL A O 1
ATOM 678 N N . ILE A 1 83 ? -1.533 17.891 11.484 1 97.69 83 ILE A N 1
ATOM 679 C CA . ILE A 1 83 ? -0.986 17.922 10.133 1 97.69 83 ILE A CA 1
ATOM 680 C C . ILE A 1 83 ? 0.535 18.047 10.195 1 97.69 83 ILE A C 1
ATOM 682 O O . ILE A 1 83 ? 1.249 17.344 9.469 1 97.69 83 ILE A O 1
ATOM 686 N N . LEU A 1 84 ? 1 18.906 11.086 1 96.94 84 LEU A N 1
ATOM 687 C CA . LEU A 1 84 ? 2.439 19.031 11.281 1 96.94 84 LEU A CA 1
ATOM 688 C C . LEU A 1 84 ? 3.053 17.688 11.648 1 96.94 84 LEU A C 1
ATOM 690 O O . LEU A 1 84 ? 4.062 17.281 11.062 1 96.94 84 LEU A O 1
ATOM 694 N N . HIS A 1 85 ? 2.432 17.016 12.531 1 96.69 85 HIS A N 1
ATOM 695 C CA . HIS A 1 85 ? 2.875 15.711 12.984 1 96.69 85 HIS A CA 1
ATOM 696 C C . HIS A 1 85 ? 2.941 14.719 11.82 1 96.69 85 HIS A C 1
ATOM 698 O O . HIS A 1 85 ? 3.971 14.078 11.609 1 96.69 85 HIS A O 1
ATOM 704 N N . GLU A 1 86 ? 1.824 14.617 11.016 1 98 86 GLU A N 1
ATOM 705 C CA . GLU A 1 86 ? 1.765 13.695 9.883 1 98 86 GLU A CA 1
ATOM 706 C C . GLU A 1 86 ? 2.826 14.039 8.836 1 98 86 GLU A C 1
ATOM 708 O O . GLU A 1 86 ? 3.494 13.148 8.312 1 98 86 GLU A O 1
ATOM 713 N N . LEU A 1 87 ? 3.051 15.281 8.617 1 97.88 87 LEU A N 1
ATOM 714 C CA . LEU A 1 87 ? 4.039 15.695 7.625 1 97.88 87 LEU A CA 1
ATOM 715 C C . LEU A 1 87 ? 5.449 15.375 8.102 1 97.88 87 LEU A C 1
ATOM 717 O O . LEU A 1 87 ? 6.328 15.078 7.289 1 97.88 87 LEU A O 1
ATOM 721 N N . THR A 1 88 ? 5.652 15.414 9.375 1 96.88 88 THR A N 1
ATOM 722 C CA . THR A 1 88 ? 6.977 15.156 9.938 1 96.88 88 THR A CA 1
ATOM 723 C C . THR A 1 88 ? 7.398 13.711 9.695 1 96.88 88 THR A C 1
ATOM 725 O O . THR A 1 88 ? 8.594 13.406 9.648 1 96.88 88 THR A O 1
ATOM 728 N N . HIS A 1 89 ? 6.473 12.844 9.523 1 98 89 HIS A N 1
ATOM 729 C CA . HIS A 1 89 ? 6.773 11.445 9.211 1 98 89 HIS A CA 1
ATOM 730 C C . HIS A 1 89 ? 7.414 11.32 7.832 1 98 89 HIS A C 1
ATOM 732 O O . HIS A 1 89 ? 8.102 10.336 7.551 1 98 89 HIS A O 1
ATOM 738 N N . ILE A 1 90 ? 7.219 12.25 6.949 1 98.19 90 ILE A N 1
ATOM 739 C CA . ILE A 1 90 ? 7.688 12.172 5.57 1 98.19 90 ILE A CA 1
ATOM 740 C C . ILE A 1 90 ? 9.094 12.758 5.473 1 98.19 90 ILE A C 1
ATOM 742 O O . ILE A 1 90 ? 9.312 13.93 5.801 1 98.19 90 ILE A O 1
ATOM 746 N N . PRO A 1 91 ? 10.008 11.992 5.004 1 96.44 91 PRO A N 1
ATOM 747 C CA . PRO A 1 91 ? 11.359 12.531 4.844 1 96.44 91 PRO A CA 1
ATOM 748 C C . PRO A 1 91 ? 11.438 13.602 3.756 1 96.44 91 PRO A C 1
ATOM 750 O O . PRO A 1 91 ? 10.711 13.539 2.764 1 96.44 91 PRO A O 1
ATOM 753 N N . ASN A 1 92 ? 12.398 14.422 3.914 1 92.88 92 ASN A N 1
ATOM 754 C CA . ASN A 1 92 ? 12.578 15.508 2.957 1 92.88 92 ASN A CA 1
ATOM 755 C C . ASN A 1 92 ? 12.992 14.984 1.586 1 92.88 92 ASN A C 1
ATOM 757 O O . ASN A 1 92 ? 12.703 15.609 0.563 1 92.88 92 ASN A O 1
ATOM 761 N N . SER A 1 93 ? 13.664 13.898 1.596 1 92.44 93 SER A N 1
ATOM 762 C CA . SER A 1 93 ? 14.125 13.32 0.341 1 92.44 93 SER A CA 1
ATOM 763 C C . SER A 1 93 ? 12.953 12.875 -0.527 1 92.44 93 SER A C 1
ATOM 765 O O . SER A 1 93 ? 13.062 12.82 -1.754 1 92.44 93 SER A O 1
ATOM 767 N N . MET A 1 94 ? 11.867 12.57 0.116 1 93.06 94 MET A N 1
ATOM 768 C CA . MET A 1 94 ? 10.641 12.148 -0.54 1 93.06 94 MET A CA 1
ATOM 769 C C . MET A 1 94 ? 10.891 10.953 -1.455 1 93.06 94 MET A C 1
ATOM 771 O O . MET A 1 94 ? 10.422 10.93 -2.596 1 93.06 94 MET A O 1
ATOM 775 N N . LYS A 1 95 ? 11.648 9.992 -1.116 1 89.06 95 LYS A N 1
ATOM 776 C CA . LYS A 1 95 ? 12.008 8.828 -1.915 1 89.06 95 LYS A CA 1
ATOM 777 C C . LYS A 1 95 ? 11.43 7.551 -1.314 1 89.06 95 LYS A C 1
ATOM 779 O O . LYS A 1 95 ? 11.695 6.453 -1.804 1 89.06 95 LYS A O 1
ATOM 784 N N . GLY A 1 96 ? 10.805 7.711 -0.319 1 88.31 96 GLY A N 1
ATOM 785 C CA . GLY A 1 96 ? 10.227 6.562 0.368 1 88.31 96 GLY A CA 1
ATOM 786 C C . GLY A 1 96 ? 10.562 6.527 1.848 1 88.31 96 GLY A C 1
ATOM 787 O O . GLY A 1 96 ? 11.367 7.328 2.328 1 88.31 96 GLY A O 1
ATOM 788 N N . GLY A 1 97 ? 9.828 5.598 2.461 1 92 97 GLY A N 1
ATOM 789 C CA . GLY A 1 97 ? 10.031 5.465 3.895 1 92 97 GLY A CA 1
ATOM 790 C C . GLY A 1 97 ? 9.273 6.496 4.707 1 92 97 GLY A C 1
ATOM 791 O O . GLY A 1 97 ? 8.773 7.48 4.156 1 92 97 GLY A O 1
ATOM 792 N N . LEU A 1 98 ? 9.102 6.25 6.027 1 96.25 98 LEU A N 1
ATOM 793 C CA . LEU A 1 98 ? 8.5 7.16 7 1 96.25 98 LEU A CA 1
ATOM 794 C C . LEU A 1 98 ? 9.367 7.266 8.25 1 96.25 98 LEU A C 1
ATOM 796 O O . LEU A 1 98 ? 9.922 6.266 8.711 1 96.25 98 LEU A O 1
ATOM 800 N N . ARG A 1 99 ? 9.453 8.453 8.727 1 95.25 99 ARG A N 1
ATOM 801 C CA . ARG A 1 99 ? 10.117 8.648 10.016 1 95.25 99 ARG A CA 1
ATOM 802 C C . ARG A 1 99 ? 9.242 8.164 11.164 1 95.25 99 ARG A C 1
ATOM 804 O O . ARG A 1 99 ? 8.023 8.367 11.148 1 95.25 99 ARG A O 1
ATOM 811 N N . ASN A 1 100 ? 9.992 7.539 12.102 1 94.06 100 ASN A N 1
ATOM 812 C CA . ASN A 1 100 ? 9.258 7.207 13.32 1 94.06 100 ASN A CA 1
ATOM 813 C C . ASN A 1 100 ? 9.32 8.344 14.336 1 94.06 100 ASN A C 1
ATOM 815 O O . ASN A 1 100 ? 10.023 9.336 14.133 1 94.06 100 ASN A O 1
ATOM 819 N N . HIS A 1 101 ? 8.578 8.164 15.344 1 93.56 101 HIS A N 1
ATOM 820 C CA . HIS A 1 101 ? 8.43 9.227 16.328 1 93.56 101 HIS A CA 1
ATOM 821 C C . HIS A 1 101 ? 9.75 9.484 17.062 1 93.56 101 HIS A C 1
ATOM 823 O O . HIS A 1 101 ? 9.906 10.516 17.719 1 93.56 101 HIS A O 1
ATOM 829 N N . ASN A 1 102 ? 10.711 8.617 16.969 1 91.06 102 ASN A N 1
ATOM 830 C CA . ASN A 1 102 ? 11.984 8.781 17.656 1 91.06 102 ASN A CA 1
ATOM 831 C C . ASN A 1 102 ? 12.961 9.617 16.828 1 91.06 102 ASN A C 1
ATOM 833 O O . ASN A 1 102 ? 14.031 9.984 17.312 1 91.06 102 ASN A O 1
ATOM 837 N N . HIS A 1 103 ? 12.641 9.781 15.695 1 91.19 103 HIS A N 1
ATOM 838 C CA . HIS A 1 103 ? 13.5 10.594 14.844 1 91.19 103 HIS A CA 1
ATOM 839 C C . HIS A 1 103 ? 13.641 12.008 15.383 1 91.19 103 HIS A C 1
ATOM 841 O O . HIS A 1 103 ? 12.68 12.57 15.914 1 91.19 103 HIS A O 1
ATOM 847 N N . PRO A 1 104 ? 14.758 12.617 15.258 1 89.44 104 PRO A N 1
ATOM 848 C CA . PRO A 1 104 ? 15.055 13.922 15.844 1 89.44 104 PRO A CA 1
ATOM 849 C C . PRO A 1 104 ? 14.086 15.008 15.383 1 89.44 104 PRO A C 1
ATOM 851 O O . PRO 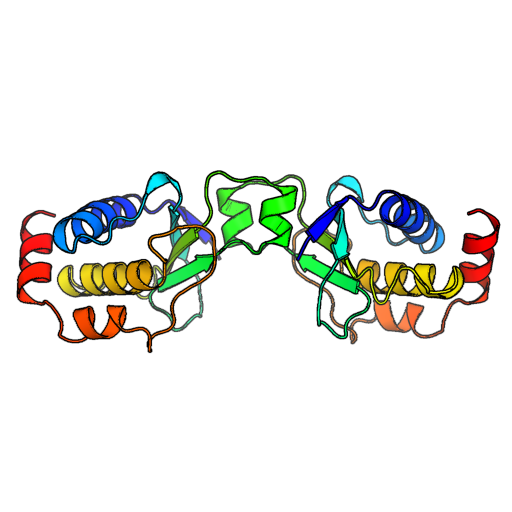A 1 104 ? 13.844 15.969 16.109 1 89.44 104 PRO A O 1
ATOM 854 N N . HIS A 1 105 ? 13.523 14.883 14.336 1 87.38 105 HIS A N 1
ATOM 855 C CA . HIS A 1 105 ? 12.609 15.891 13.805 1 87.38 105 HIS A CA 1
ATOM 856 C C . HIS A 1 105 ? 11.367 16.016 14.672 1 87.38 105 HIS A C 1
ATOM 858 O O . HIS A 1 105 ? 10.781 17.094 14.781 1 87.38 105 HIS A O 1
ATOM 864 N N . PHE A 1 106 ? 11.023 14.953 15.234 1 90.44 106 PHE A N 1
ATOM 865 C CA . PHE A 1 106 ? 9.852 14.992 16.094 1 90.44 106 PHE A CA 1
ATOM 866 C C . PHE A 1 106 ? 10.156 15.727 17.391 1 90.44 106 PHE A C 1
ATOM 868 O O . PHE A 1 106 ? 9.258 16.312 18.016 1 90.44 106 PHE A O 1
ATOM 875 N N . ARG A 1 107 ? 11.367 15.648 17.797 1 85.06 107 ARG A N 1
ATOM 876 C CA . ARG A 1 107 ? 11.758 16.375 19.016 1 85.06 107 ARG A CA 1
ATOM 877 C C . ARG A 1 107 ? 11.602 17.875 18.828 1 85.06 107 ARG A C 1
ATOM 879 O O . ARG A 1 107 ? 11.195 18.578 19.75 1 85.06 107 ARG A O 1
ATOM 886 N N . LYS A 1 108 ? 11.836 18.25 17.641 1 80.44 108 LYS A N 1
ATOM 887 C CA . LYS A 1 108 ? 11.758 19.672 17.328 1 80.44 108 LYS A CA 1
ATOM 888 C C . LYS A 1 108 ? 10.32 20.172 17.406 1 80.44 108 LYS A C 1
ATOM 890 O O . LYS A 1 108 ? 10.078 21.312 17.797 1 80.44 108 LYS A O 1
ATOM 895 N N . ILE A 1 109 ? 9.453 19.156 17.141 1 81.06 109 ILE A N 1
ATOM 896 C CA . ILE A 1 109 ? 8.07 19.625 17.109 1 81.06 109 ILE A CA 1
ATOM 897 C C . ILE A 1 109 ? 7.367 19.234 18.422 1 81.06 109 ILE A C 1
ATOM 899 O O . ILE A 1 109 ? 6.289 19.75 18.719 1 81.06 109 ILE A O 1
ATOM 903 N N . LYS A 1 110 ? 7.863 18.281 19.172 1 70.5 110 LYS A N 1
ATOM 904 C CA . LYS A 1 110 ? 7.258 17.844 20.422 1 70.5 110 LYS A CA 1
ATOM 905 C C . LYS A 1 110 ? 7.074 19.016 21.391 1 70.5 110 LYS A C 1
ATOM 907 O O . LYS A 1 110 ? 6.109 19.047 22.156 1 70.5 110 LYS A O 1
ATOM 912 N N . LYS A 1 111 ? 7.977 19.906 21.406 1 67.12 111 LYS A N 1
ATOM 913 C CA . LYS A 1 111 ? 7.605 21.141 22.109 1 67.12 111 LYS A CA 1
ATOM 914 C C . LYS A 1 111 ? 6.617 21.953 21.281 1 67.12 111 LYS A C 1
ATOM 916 O O . LYS A 1 111 ? 6.961 22.469 20.219 1 67.12 111 LYS A O 1
ATOM 921 N N . PRO A 1 112 ? 5.25 21.703 21.656 1 66.06 112 PRO A N 1
ATOM 922 C CA . PRO A 1 112 ? 4.211 22.281 20.797 1 66.06 112 PRO A CA 1
ATOM 923 C C . PRO A 1 112 ? 4.449 23.75 20.484 1 66.06 112 PRO A C 1
ATOM 925 O O . PRO A 1 112 ? 4.566 24.562 21.406 1 66.06 112 PRO A O 1
ATOM 928 N N . PRO A 1 113 ? 4.812 23.844 19.25 1 76.94 113 PRO A N 1
ATOM 929 C CA . PRO A 1 113 ? 5.012 25.25 18.859 1 76.94 113 PRO A CA 1
ATOM 930 C C . PRO A 1 113 ? 3.705 26.031 18.781 1 76.94 113 PRO A C 1
ATOM 932 O O . PRO A 1 113 ? 3.336 26.516 17.719 1 76.94 113 PRO A O 1
ATOM 935 N N . TYR A 1 114 ? 3.029 26.062 19.984 1 77.31 114 TYR A N 1
ATOM 936 C CA . TYR A 1 114 ? 1.665 26.578 20.062 1 77.31 114 TYR A CA 1
ATOM 937 C C . TYR A 1 114 ? 1.587 28 19.531 1 77.31 114 TYR A C 1
ATOM 939 O O . TYR A 1 114 ? 0.608 28.375 18.891 1 77.31 114 TYR A O 1
ATOM 947 N N . LYS A 1 115 ? 2.576 28.688 19.875 1 85.06 115 LYS A N 1
ATOM 948 C CA . LYS A 1 115 ? 2.551 30.062 19.375 1 85.06 115 LYS A CA 1
ATOM 949 C C . LYS A 1 115 ? 2.469 30.094 17.844 1 85.06 115 LYS A C 1
ATOM 951 O O . LYS A 1 115 ? 1.635 30.797 17.281 1 85.06 115 LYS A O 1
ATOM 956 N N . GLU A 1 116 ? 3.361 29.375 17.219 1 88.81 116 GLU A N 1
ATOM 957 C CA . GLU A 1 116 ? 3.383 29.297 15.766 1 88.81 116 GLU A CA 1
ATOM 958 C C . GLU A 1 116 ? 2.08 28.719 15.219 1 88.81 116 GLU A C 1
ATOM 960 O O . GLU A 1 116 ? 1.559 29.188 14.211 1 88.81 116 GLU A O 1
ATOM 965 N N . LEU A 1 117 ? 1.508 27.781 15.891 1 91.44 117 LEU A N 1
ATOM 966 C CA . LEU A 1 117 ? 0.273 27.125 15.461 1 91.44 117 LEU A CA 1
ATOM 967 C C . LEU A 1 117 ? -0.911 28.078 15.586 1 91.44 117 LEU A C 1
ATOM 969 O O . LEU A 1 117 ? -1.795 28.094 14.727 1 91.44 117 LEU A O 1
ATOM 973 N N . LYS A 1 118 ? -0.843 28.844 16.609 1 90.38 118 LYS A N 1
ATOM 974 C CA . LYS A 1 118 ? -1.874 29.875 16.781 1 90.38 118 LYS A CA 1
ATOM 975 C C . LYS A 1 118 ? -1.83 30.891 15.656 1 90.38 118 LYS A C 1
ATOM 977 O O . LYS A 1 118 ? -2.873 31.344 15.172 1 90.38 118 LYS A O 1
ATOM 982 N N . GLU A 1 119 ? -0.684 31.234 15.328 1 90.75 119 GLU A N 1
ATOM 983 C CA . GLU A 1 119 ? -0.508 32.188 14.242 1 90.75 119 GLU A CA 1
ATOM 984 C C . GLU A 1 119 ? -1.09 31.656 12.938 1 90.75 119 GLU A C 1
ATOM 986 O O . GLU A 1 119 ? -1.707 32.406 12.172 1 90.75 119 GLU A O 1
ATOM 991 N N . ILE A 1 120 ? -0.893 30.391 12.719 1 90.62 120 ILE A N 1
ATOM 992 C CA . ILE A 1 120 ? -1.429 29.75 11.523 1 90.62 120 ILE A CA 1
ATOM 993 C C . ILE A 1 120 ? -2.953 29.844 11.523 1 90.62 120 ILE A C 1
ATOM 995 O O . ILE A 1 120 ? -3.562 30.125 10.492 1 90.62 120 ILE A O 1
ATOM 999 N N . CYS A 1 121 ? -3.551 29.703 12.609 1 92.31 121 CYS A N 1
ATOM 1000 C CA . CYS A 1 121 ? -5.004 29.641 12.75 1 92.31 121 CYS A CA 1
ATOM 1001 C C . CYS A 1 121 ? -5.613 31.031 12.656 1 92.31 121 CYS A C 1
ATOM 1003 O O . CYS A 1 121 ? -6.809 31.172 12.391 1 92.31 121 CYS A O 1
ATOM 1005 N N . LYS A 1 122 ? -4.766 32.031 12.781 1 87.31 122 LYS A N 1
ATOM 1006 C CA . LYS A 1 122 ? -5.242 33.406 12.586 1 87.31 122 LYS A CA 1
ATOM 1007 C C . LYS A 1 122 ? -5.438 33.719 11.109 1 87.31 122 LYS A C 1
ATOM 1009 O O . LYS A 1 122 ? -6.188 34.625 10.75 1 87.31 122 LYS A O 1
ATOM 1014 N N . HIS A 1 123 ? -4.75 32.969 10.242 1 77.62 123 HIS A N 1
ATOM 1015 C CA . HIS A 1 123 ? -4.75 33.281 8.812 1 77.62 123 HIS A CA 1
ATOM 1016 C C . HIS A 1 123 ? -5.695 32.344 8.062 1 77.62 123 HIS A C 1
ATOM 1018 O O . HIS A 1 123 ? -5.84 32.438 6.844 1 77.62 123 HIS A O 1
ATOM 1024 N N . ILE A 1 124 ? -6.195 31.438 8.781 1 73.12 124 ILE A N 1
ATOM 1025 C CA . ILE A 1 124 ? -7.137 30.516 8.141 1 73.12 124 ILE A CA 1
ATOM 1026 C C . ILE A 1 124 ? -8.57 30.938 8.453 1 73.12 124 ILE A C 1
ATOM 1028 O O . ILE A 1 124 ? -8.875 31.328 9.586 1 73.12 124 ILE A O 1
ATOM 1032 N N . MET B 1 1 ? 17 -3.561 -3.209 1 85.44 1 MET B N 1
ATOM 1033 C CA . MET B 1 1 ? 16.094 -4.5 -3.869 1 85.44 1 MET B CA 1
ATOM 1034 C C . MET B 1 1 ? 15.781 -4.051 -5.293 1 85.44 1 MET B C 1
ATOM 1036 O O . MET B 1 1 ? 15.586 -2.859 -5.543 1 85.44 1 MET B O 1
ATOM 1040 N N . LYS B 1 2 ? 15.984 -4.996 -6.27 1 93.5 2 LYS B N 1
ATOM 1041 C CA . LYS B 1 2 ? 15.695 -4.766 -7.68 1 93.5 2 LYS B CA 1
ATOM 1042 C C . LYS B 1 2 ? 14.43 -5.504 -8.109 1 93.5 2 LYS B C 1
ATOM 1044 O O . LYS B 1 2 ? 14.203 -6.648 -7.711 1 93.5 2 LYS B O 1
ATOM 1049 N N . PHE B 1 3 ? 13.602 -4.82 -8.938 1 97.56 3 PHE B N 1
ATOM 1050 C CA . PHE B 1 3 ? 12.359 -5.418 -9.422 1 97.56 3 PHE B CA 1
ATOM 1051 C C . PHE B 1 3 ? 12.398 -5.586 -10.938 1 97.56 3 PHE B C 1
ATOM 1053 O O . PHE B 1 3 ? 12.984 -4.766 -11.648 1 97.56 3 PHE B O 1
ATOM 1060 N N . GLN B 1 4 ? 11.82 -6.566 -11.367 1 97.88 4 GLN B N 1
ATOM 1061 C CA . GLN B 1 4 ? 11.578 -6.762 -12.789 1 97.88 4 GLN B CA 1
ATOM 1062 C C . GLN B 1 4 ? 10.242 -7.449 -13.031 1 97.88 4 GLN B C 1
ATOM 1064 O O . GLN B 1 4 ? 9.742 -8.164 -12.164 1 97.88 4 GLN B O 1
ATOM 1069 N N . TYR B 1 5 ? 9.68 -7.23 -14.195 1 98.19 5 TYR B N 1
ATOM 1070 C CA . TYR B 1 5 ? 8.492 -7.984 -14.578 1 98.19 5 TYR B CA 1
ATOM 1071 C C . TYR B 1 5 ? 8.828 -9.461 -14.781 1 98.19 5 TYR B C 1
ATOM 1073 O O . TYR B 1 5 ? 9.898 -9.797 -15.297 1 98.19 5 TYR B O 1
ATOM 1081 N N . ALA B 1 6 ? 7.898 -10.281 -14.344 1 98.5 6 ALA B N 1
ATOM 1082 C CA . ALA B 1 6 ? 8.117 -11.727 -14.422 1 98.5 6 ALA B CA 1
ATOM 1083 C C . ALA B 1 6 ? 7.145 -12.367 -15.406 1 98.5 6 ALA B C 1
ATOM 1085 O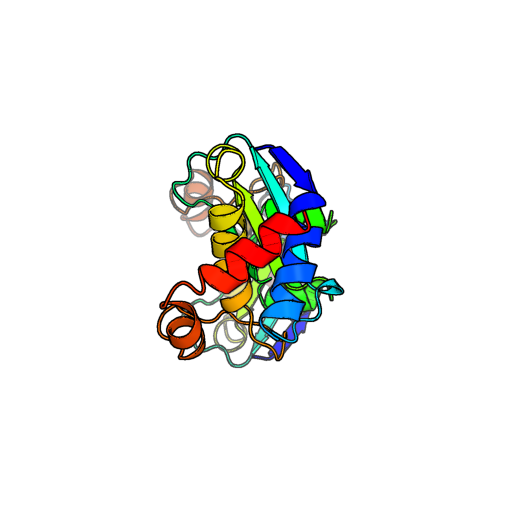 O . ALA B 1 6 ? 6.164 -12.992 -14.992 1 98.5 6 ALA B O 1
ATOM 1086 N N . ASP B 1 7 ? 7.52 -12.383 -16.672 1 97.81 7 ASP B N 1
ATOM 1087 C CA . ASP B 1 7 ? 6.652 -12.898 -17.719 1 97.81 7 ASP B CA 1
ATOM 1088 C C . ASP B 1 7 ? 6.461 -14.406 -17.578 1 97.81 7 ASP B C 1
ATOM 1090 O O . ASP B 1 7 ? 5.379 -14.938 -17.859 1 97.81 7 ASP B O 1
ATOM 1094 N N . ASP B 1 8 ? 7.512 -15.047 -17.172 1 97.38 8 ASP B N 1
ATOM 1095 C CA . ASP B 1 8 ? 7.414 -16.484 -16.984 1 97.38 8 ASP B CA 1
ATOM 1096 C C . ASP B 1 8 ? 6.383 -16.828 -15.906 1 97.38 8 ASP B C 1
ATOM 1098 O O . ASP B 1 8 ? 5.621 -17.781 -16.047 1 97.38 8 ASP B O 1
ATOM 1102 N N . VAL B 1 9 ? 6.383 -16.047 -14.836 1 98.38 9 VAL B N 1
ATOM 1103 C CA . VAL B 1 9 ? 5.434 -16.25 -13.75 1 98.38 9 VAL B CA 1
ATOM 1104 C C . VAL B 1 9 ? 4.016 -15.969 -14.242 1 98.38 9 VAL B C 1
ATOM 1106 O O . VAL B 1 9 ? 3.08 -16.703 -13.922 1 98.38 9 VAL B O 1
ATOM 1109 N N . LYS B 1 10 ? 3.867 -14.945 -15.008 1 98.5 10 LYS B N 1
ATOM 1110 C CA . LYS B 1 10 ? 2.566 -14.609 -15.578 1 98.5 10 LYS B CA 1
ATOM 1111 C C . LYS B 1 10 ? 2.023 -15.758 -16.422 1 98.5 10 LYS B C 1
ATOM 1113 O O . LYS B 1 10 ? 0.852 -16.125 -16.312 1 98.5 10 LYS B O 1
ATOM 1118 N N . GLU B 1 11 ? 2.838 -16.297 -17.266 1 97.75 11 GLU B N 1
ATOM 1119 C CA . GLU B 1 11 ? 2.42 -17.406 -18.125 1 97.75 11 GLU B CA 1
ATOM 1120 C C . GLU B 1 11 ? 2.016 -18.625 -17.297 1 97.75 11 GLU B C 1
ATOM 1122 O O . GLU B 1 11 ? 1.011 -19.266 -17.594 1 97.75 11 GLU B O 1
ATOM 1127 N N . LEU B 1 12 ? 2.85 -18.922 -16.312 1 97.56 12 LEU B N 1
ATOM 1128 C CA . LEU B 1 12 ? 2.51 -20.031 -15.422 1 97.56 12 LEU B CA 1
ATOM 1129 C C . LEU B 1 12 ? 1.184 -19.766 -14.711 1 97.56 12 LEU B C 1
ATOM 1131 O O . LEU B 1 12 ? 0.363 -20.672 -14.57 1 97.56 12 LEU B O 1
ATOM 1135 N N . ALA B 1 13 ? 0.984 -18.562 -14.297 1 98.19 13 ALA B N 1
ATOM 1136 C CA . ALA B 1 13 ? -0.253 -18.188 -13.617 1 98.19 13 ALA B CA 1
ATOM 1137 C C . ALA B 1 13 ? -1.462 -18.391 -14.523 1 98.19 13 ALA B C 1
ATOM 1139 O O . ALA B 1 13 ? -2.531 -18.797 -14.062 1 98.19 13 ALA B O 1
ATOM 1140 N N . LYS B 1 14 ? -1.296 -18.062 -15.812 1 97.81 14 LYS B N 1
ATOM 1141 C CA . LYS B 1 14 ? -2.375 -18.281 -16.766 1 97.81 14 LYS B CA 1
ATOM 1142 C C . LYS B 1 14 ? -2.793 -19.75 -16.812 1 97.81 14 LYS B C 1
ATOM 1144 O O . LYS B 1 14 ? -3.984 -20.062 -16.75 1 97.81 14 LYS B O 1
ATOM 1149 N N . ILE B 1 15 ? -1.817 -20.594 -16.859 1 96.94 15 ILE B N 1
ATOM 1150 C CA . ILE B 1 15 ? -2.074 -22.031 -16.938 1 96.94 15 ILE B CA 1
ATOM 1151 C C . ILE B 1 15 ? -2.748 -22.5 -15.648 1 96.94 15 ILE B C 1
ATOM 1153 O O . ILE B 1 15 ? -3.752 -23.203 -15.695 1 96.94 15 ILE B O 1
ATOM 1157 N N . VAL B 1 16 ? -2.195 -22.078 -14.516 1 96.06 16 VAL B N 1
ATOM 1158 C CA . VAL B 1 16 ? -2.709 -22.484 -13.211 1 96.06 16 VAL B CA 1
ATOM 1159 C C . VAL B 1 16 ? -4.141 -21.984 -13.047 1 96.06 16 VAL B C 1
ATOM 1161 O O . VAL B 1 16 ? -5.02 -22.734 -12.609 1 96.06 16 VAL B O 1
ATOM 1164 N N . ASN B 1 17 ? -4.355 -20.719 -13.391 1 96.88 17 ASN B N 1
ATOM 1165 C CA . ASN B 1 17 ? -5.676 -20.094 -13.312 1 96.88 17 ASN B CA 1
ATOM 1166 C C . ASN B 1 17 ? -6.715 -20.891 -14.094 1 96.88 17 ASN B C 1
ATOM 1168 O O . ASN B 1 17 ? -7.832 -21.094 -13.625 1 96.88 17 ASN B O 1
ATOM 1172 N N . GLU B 1 18 ? -6.359 -21.328 -15.273 1 95.25 18 GLU B N 1
ATOM 1173 C CA . GLU B 1 18 ? -7.25 -22.078 -16.141 1 95.25 18 GLU B CA 1
ATOM 1174 C C . GLU B 1 18 ? -7.453 -23.5 -15.617 1 95.25 18 GLU B C 1
ATOM 1176 O O . GLU B 1 18 ? -8.586 -23.953 -15.461 1 95.25 18 GLU B O 1
ATOM 1181 N N . LYS B 1 19 ? -6.438 -24.172 -15.289 1 93.75 19 LYS B N 1
ATOM 1182 C CA . LYS B 1 19 ? -6.484 -25.578 -14.883 1 93.75 19 LYS B CA 1
ATOM 1183 C C . LYS B 1 19 ? -7.285 -25.75 -13.602 1 93.75 19 LYS B C 1
ATOM 1185 O O . LYS B 1 19 ? -8.023 -26.734 -13.453 1 93.75 19 LYS B O 1
ATOM 1190 N N . PHE B 1 20 ? -7.121 -24.812 -12.711 1 93.94 20 PHE B N 1
ATOM 1191 C CA . PHE B 1 20 ? -7.77 -24.953 -11.414 1 93.94 20 PHE B CA 1
ATOM 1192 C C . PHE B 1 20 ? -9.031 -24.109 -11.336 1 93.94 20 PHE B C 1
ATOM 1194 O O . PHE B 1 20 ? -9.617 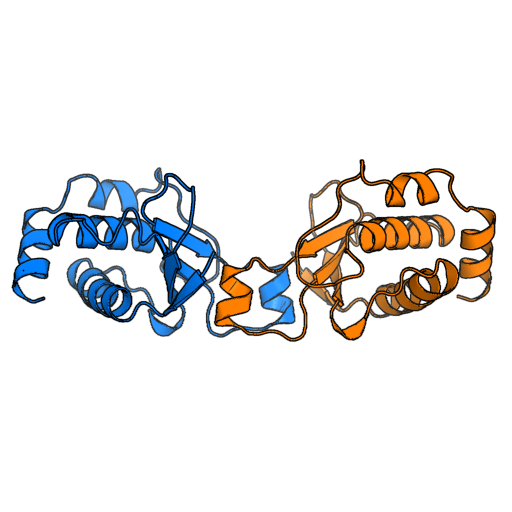-23.953 -10.266 1 93.94 20 PHE B O 1
ATOM 1201 N N . GLU B 1 21 ? -9.398 -23.453 -12.438 1 93.75 21 GLU B N 1
ATOM 1202 C CA . GLU B 1 21 ? -10.641 -22.688 -12.578 1 93.75 21 GLU B CA 1
ATOM 1203 C C . GLU B 1 21 ? -10.766 -21.641 -11.484 1 93.75 21 GLU B C 1
ATOM 1205 O O . GLU B 1 21 ? -11.797 -21.531 -10.82 1 93.75 21 GLU B O 1
ATOM 1210 N N . LEU B 1 22 ? -9.703 -20.922 -11.32 1 94.94 22 LEU B N 1
ATOM 1211 C CA . LEU B 1 22 ? -9.719 -19.891 -10.289 1 94.94 22 LEU B CA 1
ATOM 1212 C C . LEU B 1 22 ? -10.562 -18.703 -10.711 1 94.94 22 LEU B C 1
ATOM 1214 O O . LEU B 1 22 ? -10.992 -17.906 -9.867 1 94.94 22 LEU B O 1
ATOM 1218 N N . LYS B 1 23 ? -10.727 -18.453 -11.969 1 96.69 23 LYS B N 1
ATOM 1219 C CA . LYS B 1 23 ? -11.578 -17.422 -12.547 1 96.69 23 LYS B CA 1
ATOM 1220 C C . LYS B 1 23 ? -11.078 -16.031 -12.203 1 96.69 23 LYS B C 1
ATOM 1222 O O . LYS B 1 23 ? -11.867 -15.117 -11.953 1 96.69 23 LYS B O 1
ATOM 1227 N N . LEU B 1 24 ? -9.797 -15.859 -12.062 1 97.94 24 LEU B N 1
ATOM 1228 C CA . LEU B 1 24 ? -9.195 -14.555 -11.812 1 97.94 24 LEU B CA 1
ATOM 1229 C C . LEU B 1 24 ? -8.953 -13.805 -13.117 1 97.94 24 LEU B C 1
ATOM 1231 O O . LEU B 1 24 ? -8.547 -14.406 -14.109 1 97.94 24 LEU B O 1
ATOM 1235 N N . ASN B 1 25 ? -9.273 -12.562 -13.148 1 97.81 25 ASN B N 1
ATOM 1236 C CA . ASN B 1 25 ? -8.859 -11.688 -14.242 1 97.81 25 ASN B CA 1
ATOM 1237 C C . ASN B 1 25 ? -7.391 -11.289 -14.102 1 97.81 25 ASN B C 1
ATOM 1239 O O . ASN B 1 25 ? -7.066 -10.336 -13.391 1 97.81 25 ASN B O 1
ATOM 1243 N N . LEU B 1 26 ? -6.52 -11.953 -14.812 1 98.06 26 LEU B N 1
ATOM 1244 C CA . LEU B 1 26 ? -5.078 -11.805 -14.648 1 98.06 26 LEU B CA 1
ATOM 1245 C C . LEU B 1 26 ? -4.613 -10.438 -15.148 1 98.06 26 LEU B C 1
ATOM 1247 O O . LEU B 1 26 ? -3.494 -10.016 -14.852 1 98.06 26 LEU B O 1
ATOM 1251 N N . GLU B 1 27 ? -5.438 -9.703 -15.883 1 96.88 27 GLU B N 1
ATOM 1252 C CA . GLU B 1 27 ? -5.094 -8.367 -16.344 1 96.88 27 GLU B CA 1
ATOM 1253 C C . GLU B 1 27 ? -5.062 -7.371 -15.18 1 96.88 27 GLU B C 1
ATOM 1255 O O . GLU B 1 27 ? -4.535 -6.266 -15.32 1 96.88 27 GLU B O 1
ATOM 1260 N N . ARG B 1 28 ? -5.613 -7.75 -14.062 1 97.38 28 ARG B N 1
ATOM 1261 C CA . ARG B 1 28 ? -5.648 -6.891 -12.883 1 97.38 28 ARG B CA 1
ATOM 1262 C C . ARG B 1 28 ? -4.531 -7.246 -11.914 1 97.38 28 ARG B C 1
ATOM 1264 O O . ARG B 1 28 ? -4.488 -6.73 -10.789 1 97.38 28 ARG B O 1
ATOM 1271 N N . ILE B 1 29 ? -3.705 -8.172 -12.281 1 98.44 29 ILE B N 1
ATOM 1272 C CA . ILE B 1 29 ? -2.609 -8.641 -11.438 1 98.44 29 ILE B CA 1
ATOM 1273 C C . ILE B 1 29 ? -1.276 -8.383 -12.141 1 98.44 29 ILE B C 1
ATOM 1275 O O . ILE B 1 29 ? -1.09 -8.766 -13.297 1 98.44 29 ILE B O 1
ATOM 1279 N N . ALA B 1 30 ? -0.416 -7.707 -11.5 1 98.62 30 ALA B N 1
ATOM 1280 C CA . ALA B 1 30 ? 0.957 -7.613 -11.992 1 98.62 30 ALA B CA 1
ATOM 1281 C C . ALA B 1 30 ? 1.818 -8.742 -11.422 1 98.62 30 ALA B C 1
ATOM 1283 O O . ALA B 1 30 ? 1.678 -9.109 -10.258 1 98.62 30 ALA B O 1
ATOM 1284 N N . PHE B 1 31 ? 2.678 -9.258 -12.211 1 98.81 31 PHE B N 1
ATOM 1285 C CA . PHE B 1 31 ? 3.617 -10.289 -11.797 1 98.81 31 PHE B CA 1
ATOM 1286 C C . PHE B 1 31 ? 5.051 -9.773 -11.844 1 98.81 31 PHE B C 1
ATOM 1288 O O . PHE B 1 31 ? 5.539 -9.375 -12.906 1 98.81 31 PHE B O 1
ATOM 1295 N N . ILE B 1 32 ? 5.66 -9.797 -10.688 1 98.75 32 ILE B N 1
ATOM 1296 C CA . ILE B 1 32 ? 7.004 -9.242 -10.664 1 98.75 32 ILE B CA 1
ATOM 1297 C C . ILE B 1 32 ? 7.941 -10.18 -9.906 1 98.75 32 ILE B C 1
ATOM 1299 O O . ILE B 1 32 ? 7.488 -11.102 -9.227 1 98.75 32 ILE B O 1
ATOM 1303 N N . ARG B 1 33 ? 9.25 -9.953 -10.156 1 98.38 33 ARG B N 1
ATOM 1304 C CA . ARG B 1 33 ? 10.344 -10.672 -9.508 1 98.38 33 ARG B CA 1
ATOM 1305 C C . ARG B 1 33 ? 11.273 -9.703 -8.789 1 98.38 33 ARG B C 1
ATOM 1307 O O . ARG B 1 33 ? 11.602 -8.633 -9.312 1 98.38 33 ARG B O 1
ATOM 1314 N N . SER B 1 34 ? 11.547 -9.977 -7.547 1 97.62 34 SER B N 1
ATOM 1315 C CA . SER B 1 34 ? 12.5 -9.156 -6.801 1 97.62 34 SER B CA 1
ATOM 1316 C C . SER B 1 34 ? 13.812 -9.906 -6.566 1 97.62 34 SER B C 1
ATOM 1318 O O . SER B 1 34 ? 13.82 -11.133 -6.461 1 97.62 34 SER B O 1
ATOM 1320 N N . GLN B 1 35 ? 14.891 -9.148 -6.5 1 96.75 35 GLN B N 1
ATOM 1321 C CA . GLN B 1 35 ? 16.219 -9.664 -6.207 1 96.75 35 GLN B CA 1
ATOM 1322 C C . GLN B 1 35 ? 16.859 -8.898 -5.047 1 96.75 35 GLN B C 1
ATOM 1324 O O . GLN B 1 35 ? 16.703 -7.68 -4.941 1 96.75 35 GLN B O 1
ATOM 1329 N N . GLY B 1 36 ? 17.562 -9.617 -4.223 1 94.81 36 GLY B N 1
ATOM 1330 C CA . GLY B 1 36 ? 18.25 -9 -3.098 1 94.81 36 GLY B CA 1
ATOM 1331 C C . GLY B 1 36 ? 17.406 -8.93 -1.844 1 94.81 36 GLY B C 1
ATOM 1332 O O . GLY B 1 36 ? 17.656 -8.102 -0.964 1 94.81 36 GLY B O 1
ATOM 1333 N N . SER B 1 37 ? 16.359 -9.703 -1.815 1 89.62 37 SER B N 1
ATOM 1334 C CA . SER B 1 37 ? 15.469 -9.711 -0.655 1 89.62 37 SER B CA 1
ATOM 1335 C C . SER B 1 37 ? 16 -10.633 0.437 1 89.62 37 SER B C 1
ATOM 1337 O O . SER B 1 37 ? 16.547 -11.703 0.146 1 89.62 37 SER B O 1
ATOM 1339 N N . ARG B 1 38 ? 15.875 -10.211 1.613 1 88.44 38 ARG B N 1
ATOM 1340 C CA . ARG B 1 38 ? 16.25 -11.039 2.752 1 88.44 38 ARG B CA 1
ATOM 1341 C C . ARG B 1 38 ? 15.047 -11.781 3.314 1 88.44 38 ARG B C 1
ATOM 1343 O O . ARG B 1 38 ? 15.172 -12.531 4.285 1 88.44 38 ARG B O 1
ATOM 1350 N N . SER B 1 39 ? 13.969 -11.641 2.666 1 88.44 39 SER B N 1
ATOM 1351 C CA . SER B 1 39 ? 12.742 -12.273 3.125 1 88.44 39 SER B CA 1
ATOM 1352 C C . SER B 1 39 ? 12.844 -13.789 3.08 1 88.44 39 SER B C 1
ATOM 1354 O O . SER B 1 39 ? 13.539 -14.344 2.223 1 88.44 39 SER B O 1
ATOM 1356 N N . LYS B 1 40 ? 12.07 -14.406 3.924 1 94.12 40 LYS B N 1
ATOM 1357 C CA . LYS B 1 40 ? 12 -15.867 3.914 1 94.12 40 LYS B CA 1
ATOM 1358 C C . LYS B 1 40 ? 10.906 -16.359 2.977 1 94.12 40 LYS B C 1
ATOM 1360 O O . LYS B 1 40 ? 10.867 -17.531 2.621 1 94.12 40 LYS B O 1
ATOM 1365 N N . ALA B 1 41 ? 10.133 -15.523 2.611 1 96.12 41 ALA B N 1
ATOM 1366 C CA . ALA B 1 41 ? 9.023 -15.898 1.737 1 96.12 41 ALA B CA 1
ATOM 1367 C C . ALA B 1 41 ? 9.523 -16.25 0.337 1 96.12 41 ALA B C 1
ATOM 1369 O O . ALA B 1 41 ? 10.477 -15.641 -0.155 1 96.12 41 ALA B O 1
ATOM 1370 N N . ILE B 1 42 ? 8.93 -17.219 -0.28 1 98.12 42 ILE B N 1
ATOM 1371 C CA . ILE B 1 42 ? 9.234 -17.594 -1.653 1 98.12 42 ILE B CA 1
ATOM 1372 C C . ILE B 1 42 ? 8.516 -16.672 -2.623 1 98.12 42 ILE B C 1
ATOM 1374 O O . ILE B 1 42 ? 9.062 -16.297 -3.666 1 98.12 42 ILE B O 1
ATOM 1378 N N . ALA B 1 43 ? 7.316 -16.312 -2.291 1 98.44 43 ALA B N 1
ATOM 1379 C CA . ALA B 1 43 ? 6.457 -15.414 -3.051 1 98.44 43 ALA B CA 1
ATOM 1380 C C . ALA B 1 43 ? 5.453 -14.719 -2.139 1 98.44 43 ALA B C 1
ATOM 1382 O O . ALA B 1 43 ? 5.281 -15.109 -0.98 1 98.44 43 ALA B O 1
ATOM 1383 N N . ARG B 1 44 ? 4.922 -13.664 -2.625 1 97.62 44 ARG B N 1
ATOM 1384 C CA . ARG B 1 44 ? 3.896 -12.961 -1.854 1 97.62 44 ARG B CA 1
ATOM 1385 C C . ARG B 1 44 ? 2.902 -12.258 -2.773 1 97.62 44 ARG B C 1
ATOM 1387 O O . ARG B 1 44 ? 3.236 -11.914 -3.908 1 97.62 44 ARG B O 1
ATOM 1394 N N . THR B 1 45 ? 1.789 -12.086 -2.223 1 98.25 45 THR B N 1
ATOM 1395 C CA . THR B 1 45 ? 0.731 -11.344 -2.896 1 98.25 45 THR B CA 1
ATOM 1396 C C . THR B 1 45 ? 0.442 -10.031 -2.17 1 98.25 45 THR B C 1
ATOM 1398 O O . THR B 1 45 ? 0.269 -10.016 -0.949 1 98.25 45 THR B O 1
ATOM 1401 N N . LEU B 1 46 ? 0.415 -8.984 -2.918 1 97.62 46 LEU B N 1
ATOM 1402 C CA . LEU B 1 46 ? 0.085 -7.672 -2.369 1 97.62 46 LEU B CA 1
ATOM 1403 C C . LEU B 1 46 ? -1.208 -7.137 -2.977 1 97.62 46 LEU B C 1
ATOM 1405 O O . LEU B 1 46 ? -1.45 -7.305 -4.176 1 97.62 46 LEU B O 1
ATOM 1409 N N . MET B 1 47 ? -1.982 -6.52 -2.152 1 97.38 47 MET B N 1
ATOM 1410 C CA . MET B 1 47 ? -3.166 -5.785 -2.592 1 97.38 47 MET B CA 1
ATOM 1411 C C . MET B 1 47 ? -2.984 -4.285 -2.379 1 97.38 47 MET B C 1
ATOM 1413 O O . MET B 1 47 ? -2.436 -3.859 -1.361 1 97.38 47 MET B O 1
ATOM 1417 N N . LEU B 1 48 ? -3.424 -3.51 -3.32 1 96.19 48 LEU B N 1
ATOM 1418 C CA . LEU B 1 48 ? -3.361 -2.059 -3.18 1 96.19 48 LEU B CA 1
ATOM 1419 C C . LEU B 1 48 ? -4.395 -1.566 -2.17 1 96.19 48 LEU B C 1
ATOM 1421 O O . LEU B 1 48 ? -5.594 -1.793 -2.342 1 96.19 48 LEU B O 1
ATOM 1425 N N . PRO B 1 49 ? -3.977 -0.85 -1.119 1 94.75 49 PRO B N 1
ATOM 1426 C CA . PRO B 1 49 ? -4.93 -0.375 -0.111 1 94.75 49 PRO B CA 1
ATOM 1427 C C . PRO B 1 49 ? -5.992 0.554 -0.694 1 94.75 49 PRO B C 1
ATOM 1429 O O . PRO B 1 49 ? -5.758 1.195 -1.722 1 94.75 49 PRO B O 1
ATOM 1432 N N . SER B 1 50 ? -7.117 0.633 -0.022 1 94.5 50 SER B N 1
ATOM 1433 C CA . SER B 1 50 ? -8.273 1.363 -0.527 1 94.5 50 SER B CA 1
ATOM 1434 C C . SER B 1 50 ? -7.961 2.844 -0.708 1 94.5 50 SER B C 1
ATOM 1436 O O . SER B 1 50 ? -8.477 3.486 -1.626 1 94.5 50 SER B O 1
ATOM 1438 N N . GLN B 1 51 ? -7.094 3.395 0.117 1 96.44 51 GLN B N 1
ATOM 1439 C CA . GLN B 1 51 ? -6.719 4.801 -0.006 1 96.44 51 GLN B CA 1
ATOM 1440 C C . GLN B 1 51 ? -6.027 5.07 -1.339 1 96.44 51 GLN B C 1
ATOM 1442 O O . GLN B 1 51 ? -6.336 6.051 -2.018 1 96.44 51 GLN B O 1
ATOM 1447 N N . TRP B 1 52 ? -5.184 4.18 -1.696 1 96.75 52 TRP B N 1
ATOM 1448 C CA . TRP B 1 52 ? -4.441 4.324 -2.943 1 96.75 52 TRP B CA 1
ATOM 1449 C C . TRP B 1 52 ? -5.344 4.066 -4.148 1 96.75 52 TRP B C 1
ATOM 1451 O O . TRP B 1 52 ? -5.184 4.699 -5.195 1 96.75 52 TRP B O 1
ATOM 1461 N N . ARG B 1 53 ? -6.234 3.16 -4.051 1 95.38 53 ARG B N 1
ATOM 1462 C CA . ARG B 1 53 ? -7.188 2.928 -5.133 1 95.38 53 ARG B CA 1
ATOM 1463 C C . ARG B 1 53 ? -8.016 4.176 -5.406 1 95.38 53 ARG B C 1
ATOM 1465 O O . ARG B 1 53 ? -8.312 4.496 -6.559 1 95.38 53 ARG B O 1
ATOM 1472 N N . PHE B 1 54 ? -8.367 4.84 -4.352 1 95.88 54 PHE B N 1
ATOM 1473 C CA . PHE B 1 54 ? -9.125 6.078 -4.469 1 95.88 54 PHE B CA 1
ATOM 1474 C C . PHE B 1 54 ? -8.328 7.133 -5.227 1 95.88 54 PHE B C 1
ATOM 1476 O O . PHE B 1 54 ? -8.867 7.805 -6.117 1 95.88 54 PHE B O 1
ATOM 1483 N N . ILE B 1 55 ? -7.008 7.184 -4.961 1 95.69 55 ILE B N 1
ATOM 1484 C CA . ILE B 1 55 ? -6.184 8.258 -5.492 1 95.69 55 ILE B CA 1
ATOM 1485 C C . ILE B 1 55 ? -5.727 7.906 -6.906 1 95.69 55 ILE B C 1
ATOM 1487 O O . ILE B 1 55 ? -5.703 8.766 -7.789 1 95.69 55 ILE B O 1
ATOM 1491 N N . LEU B 1 56 ? -5.414 6.645 -7.125 1 93.88 56 LEU B N 1
ATOM 1492 C CA . LEU B 1 56 ? -4.734 6.289 -8.367 1 93.88 56 LEU B CA 1
ATOM 1493 C C . LEU B 1 56 ? -5.711 5.664 -9.359 1 93.88 56 LEU B C 1
ATOM 1495 O O . LEU B 1 56 ? -5.441 5.625 -10.562 1 93.88 56 LEU B O 1
ATOM 1499 N N . SER B 1 57 ? -6.863 5.215 -8.914 1 89.56 57 SER B N 1
ATOM 1500 C CA . SER B 1 57 ? -7.828 4.508 -9.75 1 89.56 57 SER B CA 1
ATOM 1501 C C . SER B 1 57 ? -7.133 3.547 -10.711 1 89.56 57 SER B C 1
ATOM 1503 O O . SER B 1 57 ? -7.344 3.605 -11.922 1 89.56 57 SER B O 1
ATOM 1505 N N . PRO B 1 58 ? -6.43 2.633 -10.172 1 89.12 58 PRO B N 1
ATOM 1506 C CA . PRO B 1 58 ? -5.609 1.801 -11.055 1 89.12 58 PRO B CA 1
ATOM 1507 C C . PRO B 1 58 ? -6.398 0.658 -11.688 1 89.12 58 PRO B C 1
ATOM 1509 O O . PRO B 1 58 ? -7.402 0.209 -11.125 1 89.12 58 PRO B O 1
ATOM 1512 N N . SER B 1 59 ? -5.902 0.19 -12.844 1 92.81 59 SER B N 1
ATOM 1513 C CA . SER B 1 59 ? -6.438 -1.029 -13.445 1 92.81 59 SER B CA 1
ATOM 1514 C C . SER B 1 59 ? -5.883 -2.271 -12.75 1 92.81 59 SER B C 1
ATOM 1516 O O . SER B 1 59 ? -6.555 -3.305 -12.695 1 92.81 59 SER B O 1
ATOM 1518 N N . ILE B 1 60 ? -4.68 -2.168 -12.25 1 96.19 60 ILE B N 1
ATOM 1519 C CA . ILE B 1 60 ? -4.035 -3.25 -11.516 1 96.19 60 ILE B CA 1
ATOM 1520 C C . ILE B 1 60 ? -4.336 -3.115 -10.031 1 96.19 60 ILE B C 1
ATOM 1522 O O . ILE B 1 60 ? -4.164 -2.039 -9.453 1 96.19 60 ILE B O 1
ATOM 1526 N N . LEU B 1 61 ? -4.77 -4.234 -9.438 1 97.06 61 LEU B N 1
ATOM 1527 C CA . LEU B 1 61 ? -5.18 -4.18 -8.039 1 97.06 61 LEU B CA 1
ATOM 1528 C C . LEU B 1 61 ? -4.305 -5.082 -7.176 1 97.06 61 LEU B C 1
ATOM 1530 O O . LEU B 1 61 ? -4.293 -4.953 -5.949 1 97.06 61 LEU B O 1
ATOM 1534 N N . TYR B 1 62 ? -3.617 -5.996 -7.824 1 98.44 62 TYR B N 1
ATOM 1535 C CA . TYR B 1 62 ? -2.82 -6.984 -7.105 1 98.44 62 TYR B CA 1
ATOM 1536 C C . TYR B 1 62 ? -1.434 -7.121 -7.719 1 98.44 62 TYR B C 1
ATOM 1538 O O . TYR B 1 62 ? -1.244 -6.844 -8.906 1 98.44 62 TYR B O 1
ATOM 1546 N N . ILE B 1 63 ? -0.549 -7.512 -6.871 1 98.56 63 ILE B N 1
ATOM 1547 C CA . ILE B 1 63 ? 0.786 -7.906 -7.305 1 98.56 63 ILE B CA 1
ATOM 1548 C C . ILE B 1 63 ? 1.104 -9.305 -6.789 1 98.56 63 ILE B C 1
ATOM 1550 O O . ILE B 1 63 ? 0.855 -9.617 -5.617 1 98.56 63 ILE B O 1
ATOM 1554 N N . VAL B 1 64 ? 1.544 -10.133 -7.652 1 98.81 64 VAL B N 1
ATOM 1555 C CA . VAL B 1 64 ? 2.223 -11.352 -7.242 1 98.81 64 VAL B CA 1
ATOM 1556 C C . VAL B 1 64 ? 3.729 -11.203 -7.441 1 98.81 64 VAL B C 1
ATOM 1558 O O . VAL B 1 64 ? 4.195 -11 -8.562 1 98.81 64 VAL B O 1
ATOM 1561 N N . GLU B 1 65 ? 4.398 -11.266 -6.348 1 98.69 65 GLU B N 1
ATOM 1562 C CA . GLU B 1 65 ? 5.848 -11.086 -6.355 1 98.69 65 GLU B CA 1
ATOM 1563 C C . GLU B 1 65 ? 6.566 -12.383 -5.984 1 98.69 65 GLU B C 1
ATOM 1565 O O . GLU B 1 65 ? 6.309 -12.961 -4.926 1 98.69 65 GLU B O 1
ATOM 1570 N N . VAL B 1 66 ? 7.441 -12.805 -6.859 1 98.75 66 VAL B N 1
ATOM 1571 C CA . VAL B 1 66 ? 8.297 -13.938 -6.516 1 98.75 66 VAL B CA 1
ATOM 1572 C C . VAL B 1 66 ? 9.688 -13.438 -6.148 1 98.75 66 VAL B C 1
ATOM 1574 O O . VAL B 1 66 ? 10.195 -12.484 -6.75 1 98.75 66 VAL B O 1
ATOM 1577 N N . ILE B 1 67 ? 10.266 -14.086 -5.152 1 98.25 67 ILE B N 1
ATOM 1578 C CA . ILE B 1 67 ? 11.609 -13.742 -4.703 1 98.25 67 ILE B CA 1
ATOM 1579 C C . ILE B 1 67 ? 12.633 -14.633 -5.402 1 98.25 67 ILE B C 1
ATOM 1581 O O . ILE B 1 67 ? 12.703 -15.836 -5.141 1 98.25 67 ILE B O 1
ATOM 1585 N N . SER B 1 68 ? 13.422 -13.992 -6.141 1 97.62 68 SER B N 1
ATOM 1586 C CA . SER B 1 68 ? 14.312 -14.688 -7.059 1 97.62 68 SER B CA 1
ATOM 1587 C C . SER B 1 68 ? 15.18 -15.703 -6.32 1 97.62 68 SER B C 1
ATOM 1589 O O . SER B 1 68 ? 15.305 -16.859 -6.746 1 97.62 68 SER B O 1
ATOM 1591 N N . GLU B 1 69 ? 15.781 -15.344 -5.207 1 96.88 69 GLU B N 1
ATOM 1592 C CA . GLU B 1 69 ? 16.734 -16.156 -4.445 1 96.88 69 GLU B CA 1
ATOM 1593 C C . GLU B 1 69 ? 16.094 -17.469 -4 1 96.88 69 GLU B C 1
ATOM 1595 O O . GLU B 1 69 ? 16.781 -18.469 -3.826 1 96.88 69 GLU B O 1
ATOM 1600 N N . LYS B 1 70 ? 14.758 -17.5 -3.936 1 97.5 70 LYS B N 1
ATOM 1601 C CA . LYS B 1 70 ? 14.055 -18.656 -3.402 1 97.5 70 LYS B CA 1
ATOM 1602 C C . LYS B 1 70 ? 13.211 -19.328 -4.48 1 97.5 70 LYS B C 1
ATOM 1604 O O . LYS B 1 70 ? 13.18 -20.562 -4.57 1 97.5 70 LYS B O 1
ATOM 1609 N N . TYR B 1 71 ? 12.648 -18.641 -5.293 1 98.5 71 TYR B N 1
ATOM 1610 C CA . TYR B 1 71 ? 11.68 -19.141 -6.27 1 98.5 71 TYR B CA 1
ATOM 1611 C C . TYR B 1 71 ? 12.383 -19.734 -7.48 1 98.5 71 TYR B C 1
ATOM 1613 O O . TYR B 1 71 ? 12 -20.797 -7.961 1 98.5 71 TYR B O 1
ATOM 1621 N N . ASP B 1 72 ? 13.406 -19.094 -7.926 1 97.12 72 ASP B N 1
ATOM 1622 C CA . ASP B 1 72 ? 13.93 -19.375 -9.258 1 97.12 72 ASP B CA 1
ATOM 1623 C C . ASP B 1 72 ? 14.523 -20.781 -9.336 1 97.12 72 ASP B C 1
ATOM 1625 O O . ASP B 1 72 ? 14.516 -21.406 -10.398 1 97.12 72 ASP B O 1
ATOM 1629 N N . ASN B 1 73 ? 14.953 -21.281 -8.234 1 96.19 73 ASN B N 1
ATOM 1630 C CA . ASN B 1 73 ? 15.633 -22.578 -8.266 1 96.19 73 ASN B CA 1
ATOM 1631 C C . ASN B 1 73 ? 14.672 -23.719 -7.961 1 96.19 73 ASN B C 1
ATOM 1633 O O . ASN B 1 73 ? 15.07 -24.891 -7.949 1 96.19 73 ASN B O 1
ATOM 1637 N N . LEU B 1 74 ? 13.5 -23.469 -7.805 1 97.19 74 LEU B N 1
ATOM 1638 C CA . LEU B 1 74 ? 12.516 -24.516 -7.527 1 97.19 74 LEU B CA 1
ATOM 1639 C C . LEU B 1 74 ? 12.203 -25.312 -8.781 1 97.19 74 LEU B C 1
ATOM 1641 O O . LEU B 1 74 ? 12.25 -24.781 -9.898 1 97.19 74 LEU B O 1
ATOM 1645 N N . PRO B 1 75 ? 11.914 -26.625 -8.516 1 95.31 75 PRO B N 1
ATOM 1646 C CA . PRO B 1 75 ? 11.398 -27.391 -9.656 1 95.31 75 PRO B CA 1
ATOM 1647 C C . PRO B 1 75 ? 10.039 -26.891 -10.133 1 95.31 75 PRO B C 1
ATOM 1649 O O . PRO B 1 75 ? 9.32 -26.234 -9.383 1 95.31 75 PRO B O 1
ATOM 1652 N N . CYS B 1 76 ? 9.734 -27.219 -11.328 1 95.38 76 CYS B N 1
ATOM 1653 C CA . CYS B 1 76 ? 8.539 -26.719 -11.992 1 95.38 76 CYS B CA 1
ATOM 1654 C C . CYS B 1 76 ? 7.297 -26.969 -11.148 1 95.38 76 CYS B C 1
ATOM 1656 O O . CYS B 1 76 ? 6.473 -26.062 -10.969 1 95.38 76 CYS B O 1
ATOM 1658 N N . GLU B 1 77 ? 7.188 -28.156 -10.641 1 94.81 77 GLU B N 1
ATOM 1659 C CA . GLU B 1 77 ? 6 -28.5 -9.867 1 94.81 77 GLU B CA 1
ATOM 1660 C C . GLU B 1 77 ? 5.867 -27.625 -8.625 1 94.81 77 GLU B C 1
ATOM 1662 O O . GLU B 1 77 ? 4.762 -27.219 -8.258 1 94.81 77 GLU B O 1
ATOM 1667 N N . GLU B 1 78 ? 6.934 -27.328 -8.039 1 95.25 78 GLU B N 1
ATOM 1668 C CA . GLU B 1 78 ? 6.93 -26.484 -6.848 1 95.25 78 GLU B CA 1
ATOM 1669 C C . GLU B 1 78 ? 6.629 -25.031 -7.207 1 95.25 78 GLU B C 1
ATOM 1671 O O . GLU B 1 78 ? 5.902 -24.344 -6.48 1 95.25 78 GLU B O 1
ATOM 1676 N N . LYS B 1 79 ? 7.195 -24.562 -8.328 1 97.12 79 LYS B N 1
ATOM 1677 C CA .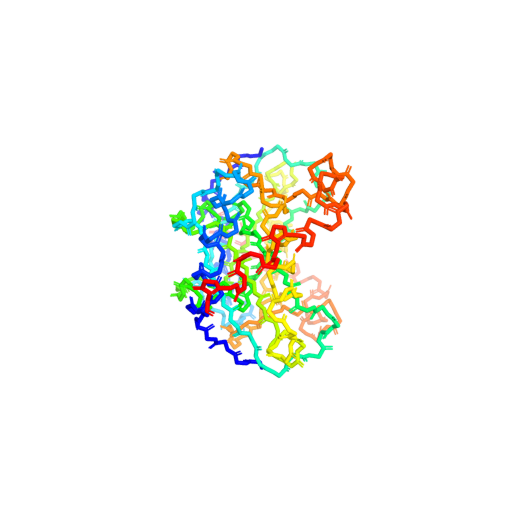 LYS B 1 79 ? 6.855 -23.219 -8.812 1 97.12 79 LYS B CA 1
ATOM 1678 C C . LYS B 1 79 ? 5.355 -23.094 -9.055 1 97.12 79 LYS B C 1
ATOM 1680 O O . LYS B 1 79 ? 4.738 -22.109 -8.625 1 97.12 79 LYS B O 1
ATOM 1685 N N . ALA B 1 80 ? 4.832 -24.094 -9.688 1 96.38 80 ALA B N 1
ATOM 1686 C CA . ALA B 1 80 ? 3.402 -24.078 -9.992 1 96.38 80 ALA B CA 1
ATOM 1687 C C . ALA B 1 80 ? 2.568 -24.047 -8.719 1 96.38 80 ALA B C 1
ATOM 1689 O O . ALA B 1 80 ? 1.568 -23.328 -8.633 1 96.38 80 ALA B O 1
ATOM 1690 N N . TYR B 1 81 ? 3.035 -24.797 -7.789 1 96 81 TYR B N 1
ATOM 1691 C CA . TYR B 1 81 ? 2.316 -24.844 -6.52 1 96 81 TYR B CA 1
ATOM 1692 C C . TYR B 1 81 ? 2.357 -23.5 -5.82 1 96 81 TYR B C 1
ATOM 1694 O O . TYR B 1 81 ? 1.346 -23.031 -5.289 1 96 81 TYR B O 1
ATOM 1702 N N . VAL B 1 82 ? 3.502 -22.875 -5.742 1 96.88 82 VAL B N 1
ATOM 1703 C CA . VAL B 1 82 ? 3.674 -21.562 -5.117 1 96.88 82 VAL B CA 1
ATOM 1704 C C . VAL B 1 82 ? 2.744 -20.562 -5.777 1 96.88 82 VAL B C 1
ATOM 1706 O O . VAL B 1 82 ? 2.061 -19.797 -5.094 1 96.88 82 VAL B O 1
ATOM 1709 N N . ILE B 1 83 ? 2.678 -20.531 -7.105 1 97.69 83 ILE B N 1
ATOM 1710 C CA . ILE B 1 83 ? 1.841 -19.594 -7.844 1 97.69 83 ILE B CA 1
ATOM 1711 C C . ILE B 1 83 ? 0.368 -19.875 -7.555 1 97.69 83 ILE B C 1
ATOM 1713 O O . ILE B 1 83 ? -0.413 -18.953 -7.316 1 97.69 83 ILE B O 1
ATOM 1717 N N . LEU B 1 84 ? 0.024 -21.156 -7.562 1 96.94 84 LEU B N 1
ATOM 1718 C CA . LEU B 1 84 ? -1.339 -21.531 -7.211 1 96.94 84 LEU B CA 1
ATOM 1719 C C . LEU B 1 84 ? -1.711 -21 -5.828 1 96.94 84 LEU B C 1
ATOM 1721 O O . LEU B 1 84 ? -2.779 -20.406 -5.656 1 96.94 84 LEU B O 1
ATOM 1725 N N . HIS B 1 85 ? -0.845 -21.188 -4.926 1 96.62 85 HIS B N 1
ATOM 1726 C CA . HIS B 1 85 ? -1.037 -20.719 -3.557 1 96.62 85 HIS B CA 1
ATOM 1727 C C . HIS B 1 85 ? -1.259 -19.219 -3.506 1 96.62 85 HIS B C 1
ATOM 1729 O O . HIS B 1 85 ? -2.238 -18.75 -2.92 1 96.62 85 HIS B O 1
ATOM 1735 N N . GLU B 1 86 ? -0.339 -18.422 -4.168 1 98 86 GLU B N 1
ATOM 1736 C CA . GLU B 1 86 ? -0.44 -16.969 -4.184 1 98 86 GLU B CA 1
ATOM 1737 C C . GLU B 1 86 ? -1.735 -16.516 -4.848 1 98 86 GLU B C 1
ATOM 1739 O O . GLU B 1 86 ? -2.408 -15.609 -4.352 1 98 86 GLU B O 1
ATOM 1744 N N . LEU B 1 87 ? -2.133 -17.172 -5.875 1 97.88 87 LEU B N 1
ATOM 1745 C CA . LEU B 1 87 ? -3.355 -16.797 -6.578 1 97.88 87 LEU B CA 1
ATOM 1746 C C . LEU B 1 87 ? -4.586 -17.094 -5.723 1 97.88 87 LEU B C 1
ATOM 1748 O O . LEU B 1 87 ? -5.586 -16.375 -5.801 1 97.88 87 LEU B O 1
ATOM 1752 N N . THR B 1 88 ? -4.496 -18.109 -4.91 1 96.88 88 THR B N 1
ATOM 1753 C CA . THR B 1 88 ? -5.625 -18.5 -4.078 1 96.88 88 THR B CA 1
ATOM 1754 C C . THR B 1 88 ? -5.938 -17.422 -3.043 1 96.88 88 THR B C 1
ATOM 1756 O O . THR B 1 88 ? -7.07 -17.328 -2.57 1 96.88 88 THR B O 1
ATOM 1759 N N . HIS B 1 89 ? -4.992 -16.641 -2.697 1 98 89 HIS B N 1
ATOM 1760 C CA . HIS B 1 89 ? -5.203 -15.531 -1.772 1 98 89 HIS B CA 1
ATOM 1761 C C . HIS B 1 89 ? -6.113 -14.477 -2.383 1 98 89 HIS B C 1
ATOM 1763 O O . HIS B 1 89 ? -6.738 -13.695 -1.659 1 98 89 HIS B O 1
ATOM 1769 N N . ILE B 1 90 ? -6.215 -14.391 -3.672 1 98.19 90 ILE B N 1
ATOM 1770 C CA . ILE B 1 90 ? -6.969 -13.344 -4.352 1 98.19 90 ILE B CA 1
ATOM 1771 C C . ILE B 1 90 ? -8.414 -13.797 -4.547 1 98.19 90 ILE B C 1
ATOM 1773 O O . ILE B 1 90 ? -8.672 -14.82 -5.184 1 98.19 90 ILE B O 1
ATOM 1777 N N . PRO B 1 91 ? -9.32 -13.047 -4.043 1 96.44 91 PRO B N 1
ATOM 1778 C CA . PRO B 1 91 ? -10.719 -13.406 -4.25 1 96.44 91 PRO B CA 1
ATOM 1779 C C . PRO B 1 91 ? -11.156 -13.289 -5.711 1 96.44 91 PRO B C 1
ATOM 1781 O O . PRO B 1 91 ? -10.664 -12.414 -6.43 1 96.44 91 PRO B O 1
ATOM 1784 N N . ASN B 1 92 ? -12.133 -14.047 -6.035 1 92.88 92 ASN B N 1
ATOM 1785 C CA . ASN B 1 92 ? -12.625 -14.039 -7.41 1 92.88 92 ASN B CA 1
ATOM 1786 C C . ASN B 1 92 ? -13.289 -12.711 -7.758 1 92.88 92 ASN B C 1
ATOM 1788 O O . ASN B 1 92 ? -13.305 -12.305 -8.922 1 92.88 92 ASN B O 1
ATOM 1792 N N . SER B 1 93 ? -13.828 -12.086 -6.789 1 92.56 93 SER B N 1
ATOM 1793 C CA . SER B 1 93 ? -14.5 -10.805 -7.016 1 92.56 93 SER B CA 1
ATOM 1794 C C . SER B 1 93 ? -13.508 -9.734 -7.469 1 92.56 93 SER B C 1
ATOM 1796 O O . SER B 1 93 ? -13.891 -8.789 -8.156 1 92.56 93 SER B O 1
ATOM 1798 N N . MET B 1 94 ? -12.281 -9.914 -7.062 1 93.19 94 MET B N 1
ATOM 1799 C CA . MET B 1 94 ? -11.18 -9.016 -7.414 1 93.19 94 MET B CA 1
ATOM 1800 C C . MET B 1 94 ? -11.516 -7.578 -7.043 1 93.19 94 MET B C 1
ATOM 1802 O O . MET B 1 94 ? -11.32 -6.664 -7.844 1 93.19 94 MET B O 1
ATOM 1806 N N . LYS B 1 95 ? -12.086 -7.27 -5.949 1 89.19 95 LYS B N 1
ATOM 1807 C CA . LYS B 1 95 ? -12.492 -5.945 -5.484 1 89.19 95 LYS B CA 1
ATOM 1808 C C . LYS B 1 95 ? -11.656 -5.504 -4.289 1 89.19 95 LYS B C 1
ATOM 1810 O O . LYS B 1 95 ? -11.898 -4.438 -3.717 1 89.19 95 LYS B O 1
ATOM 1815 N N . GLY B 1 96 ? -10.836 -6.297 -3.945 1 88.62 96 GLY B N 1
ATOM 1816 C CA . GLY B 1 96 ? -10 -6.02 -2.785 1 88.62 96 GLY B CA 1
ATOM 1817 C C . GLY B 1 96 ? -10 -7.148 -1.771 1 88.62 96 GLY B C 1
ATOM 1818 O O . GLY B 1 96 ? -10.758 -8.109 -1.904 1 88.62 96 GLY B O 1
ATOM 1819 N N . GLY B 1 97 ? -9.039 -6.953 -0.843 1 92.06 97 GLY B N 1
ATOM 1820 C CA . GLY B 1 97 ? -8.922 -7.977 0.184 1 92.06 97 GLY B CA 1
ATOM 1821 C C . GLY B 1 97 ? -8.102 -9.172 -0.261 1 92.06 97 GLY B C 1
ATOM 1822 O O . GLY B 1 97 ? -7.84 -9.344 -1.454 1 92.06 97 GLY B O 1
ATOM 1823 N N . LEU B 1 98 ? -7.633 -10 0.704 1 96.25 98 LEU B N 1
ATOM 1824 C CA . LEU B 1 98 ? -6.93 -11.266 0.488 1 96.25 98 LEU B CA 1
ATOM 1825 C C . LEU B 1 98 ? -7.5 -12.359 1.375 1 96.25 98 LEU B C 1
ATOM 1827 O O . LEU B 1 98 ? -7.832 -12.117 2.539 1 96.25 98 LEU B O 1
ATOM 1831 N N . ARG B 1 99 ? -7.594 -13.492 0.792 1 95.12 99 ARG B N 1
ATOM 1832 C CA . ARG B 1 99 ? -7.977 -14.656 1.584 1 95.12 99 ARG B CA 1
ATOM 1833 C C . ARG B 1 99 ? -6.82 -15.125 2.467 1 95.12 99 ARG B C 1
ATOM 1835 O O . ARG B 1 99 ? -5.664 -15.102 2.043 1 95.12 99 ARG B O 1
ATOM 1842 N N . ASN B 1 100 ? -7.277 -15.539 3.676 1 94.06 100 ASN B N 1
ATOM 1843 C CA . ASN B 1 100 ? -6.262 -16.172 4.512 1 94.06 100 ASN B CA 1
ATOM 1844 C C . ASN B 1 100 ? -6.223 -17.672 4.297 1 94.06 100 ASN B C 1
ATOM 1846 O O . ASN B 1 100 ? -7.055 -18.234 3.572 1 94.06 100 ASN B O 1
ATOM 1850 N N . HIS B 1 101 ? -5.27 -18.25 4.887 1 93.62 101 HIS B N 1
ATOM 1851 C CA . HIS B 1 101 ? -5.023 -19.672 4.672 1 93.62 101 HIS B CA 1
ATOM 1852 C C . HIS B 1 101 ? -6.172 -20.531 5.215 1 93.62 101 HIS B C 1
ATOM 1854 O O . HIS B 1 101 ? -6.297 -21.703 4.871 1 93.62 101 HIS B O 1
ATOM 1860 N N . ASN B 1 102 ? -7.027 -19.984 6.023 1 91.25 102 ASN B N 1
ATOM 1861 C CA . ASN B 1 102 ? -8.141 -20.734 6.598 1 91.25 102 ASN B CA 1
ATOM 1862 C C . ASN B 1 102 ? -9.352 -20.75 5.668 1 91.25 102 ASN B C 1
ATOM 1864 O O . ASN B 1 102 ? -10.32 -21.469 5.922 1 91.25 102 ASN B O 1
ATOM 1868 N N . HIS B 1 103 ? -9.305 -19.969 4.773 1 91.12 103 HIS B N 1
ATOM 1869 C CA . HIS B 1 103 ? -10.406 -19.938 3.816 1 91.12 103 HIS B CA 1
ATOM 1870 C C . HIS B 1 103 ? -10.57 -21.281 3.113 1 91.12 103 HIS B C 1
ATOM 1872 O O . HIS B 1 103 ? -9.578 -21.953 2.809 1 91.12 103 HIS B O 1
ATOM 1878 N N . PRO B 1 104 ? -11.742 -21.703 2.834 1 89.31 104 PRO B N 1
ATOM 1879 C CA . PRO B 1 104 ? -12.039 -23.016 2.273 1 89.31 104 PRO B CA 1
ATOM 1880 C C . PRO B 1 104 ? -11.305 -23.281 0.958 1 89.31 104 PRO B C 1
ATOM 1882 O O . PRO B 1 104 ? -11 -24.422 0.635 1 89.31 104 PRO B O 1
ATOM 1885 N N . HIS B 1 105 ? -11.008 -22.328 0.277 1 87 105 HIS B N 1
ATOM 1886 C CA . HIS B 1 105 ? -10.336 -22.484 -1.007 1 87 105 HIS B CA 1
ATOM 1887 C C . HIS B 1 105 ? -8.945 -23.094 -0.831 1 87 105 HIS B C 1
ATOM 1889 O O . HIS B 1 105 ? -8.477 -23.844 -1.693 1 87 105 HIS B O 1
ATOM 1895 N N . PHE B 1 106 ? -8.375 -22.797 0.232 1 90.31 106 PHE B N 1
ATOM 1896 C CA . PHE B 1 106 ? -7.051 -23.344 0.491 1 90.31 106 PHE B CA 1
ATOM 1897 C C . PHE B 1 106 ? -7.145 -24.828 0.825 1 90.31 106 PHE B C 1
ATOM 1899 O O . PHE B 1 106 ? -6.215 -25.594 0.551 1 90.31 106 PHE B O 1
ATOM 1906 N N . ARG B 1 107 ? -8.219 -25.203 1.416 1 84.75 107 ARG B N 1
ATOM 1907 C CA . ARG B 1 107 ? -8.414 -26.609 1.737 1 84.75 107 ARG B CA 1
ATOM 1908 C C . ARG B 1 107 ? -8.5 -27.453 0.47 1 84.75 107 ARG B C 1
ATOM 1910 O O . ARG B 1 107 ? -7.984 -28.578 0.424 1 84.75 107 ARG B O 1
ATOM 1917 N N . LYS B 1 108 ? -9.086 -26.844 -0.481 1 79.69 108 LYS B N 1
ATOM 1918 C CA . LYS B 1 108 ? -9.25 -27.562 -1.747 1 79.69 108 LYS B CA 1
ATOM 1919 C C . LYS B 1 108 ? -7.902 -27.812 -2.416 1 79.69 108 LYS B C 1
ATOM 1921 O O . LYS B 1 108 ? -7.723 -28.828 -3.094 1 79.69 108 LYS B O 1
ATOM 1926 N N . ILE B 1 109 ? -7 -26.875 -2.061 1 80.5 109 ILE B N 1
ATOM 1927 C CA . ILE B 1 109 ? -5.711 -26.984 -2.734 1 80.5 109 ILE B CA 1
ATOM 1928 C C . ILE B 1 109 ? -4.703 -27.672 -1.816 1 80.5 109 ILE B C 1
ATOM 1930 O O . ILE B 1 109 ? -3.66 -28.156 -2.273 1 80.5 109 ILE B O 1
ATOM 1934 N N . LYS B 1 110 ? -4.84 -27.656 -0.485 1 67.69 110 LYS B N 1
ATOM 1935 C CA . LYS B 1 110 ? -3.914 -28.25 0.466 1 67.69 110 LYS B CA 1
ATOM 1936 C C . LYS B 1 110 ? -3.602 -29.703 0.086 1 67.69 110 LYS B C 1
ATOM 1938 O O . LYS B 1 110 ? -2.48 -30.172 0.282 1 67.69 110 LYS B O 1
ATOM 1943 N N . LYS B 1 111 ? -4.523 -30.422 -0.386 1 66.56 111 LYS B N 1
ATOM 1944 C CA . LYS B 1 111 ? -4.078 -31.672 -0.986 1 66.56 111 LYS B CA 1
ATOM 1945 C C . LYS B 1 111 ? -3.43 -31.422 -2.346 1 66.56 111 LYS B C 1
ATOM 1947 O O . LYS B 1 111 ? -4.098 -31 -3.289 1 66.56 111 LYS B O 1
ATOM 1952 N N . PRO B 1 112 ? -1.973 -31.375 -2.283 1 66.19 112 PRO B N 1
ATOM 1953 C CA . PRO B 1 112 ? -1.277 -30.969 -3.504 1 66.19 112 PRO B CA 1
ATOM 1954 C C . PRO B 1 112 ? -1.736 -31.75 -4.734 1 66.19 112 PRO B C 1
ATOM 1956 O O . PRO B 1 112 ? -1.697 -32.969 -4.738 1 66.19 112 PRO B O 1
ATOM 1959 N N . PRO B 1 113 ? -2.412 -30.922 -5.465 1 76.25 113 PRO B N 1
ATOM 1960 C CA . PRO B 1 113 ? -2.846 -31.609 -6.688 1 76.25 113 PRO B CA 1
ATOM 1961 C C . PRO B 1 113 ? -1.684 -31.938 -7.625 1 76.25 113 PRO B C 1
ATOM 1963 O O . PRO B 1 113 ? -1.604 -31.391 -8.727 1 76.25 113 PRO B O 1
ATOM 1966 N N . TYR B 1 114 ? -0.763 -32.812 -7.082 1 76.69 114 TYR B N 1
ATOM 1967 C CA . TYR B 1 114 ? 0.519 -33.094 -7.719 1 76.69 114 TYR B CA 1
ATOM 1968 C C . TYR B 1 114 ? 0.322 -33.562 -9.156 1 76.69 114 TYR B C 1
ATOM 1970 O O . TYR B 1 114 ? 1.099 -33.219 -10.047 1 76.69 114 TYR B O 1
ATOM 1978 N N . LYS B 1 115 ? -0.645 -34.344 -9.281 1 85.81 115 LYS B N 1
ATOM 1979 C CA . LYS B 1 115 ? -0.88 -34.844 -10.641 1 85.81 115 LYS B CA 1
ATOM 1980 C C . LYS B 1 115 ? -1.131 -33.656 -11.594 1 85.81 115 LYS B C 1
ATOM 1982 O O . LYS B 1 115 ? -0.527 -33.594 -12.672 1 85.81 115 LYS B O 1
ATOM 1987 N N . GLU B 1 116 ? -2.039 -32.781 -11.203 1 88.81 116 GLU B N 1
ATOM 1988 C CA . GLU B 1 116 ? -2.367 -31.641 -12.023 1 88.81 116 GLU B CA 1
ATOM 1989 C C . GLU B 1 116 ? -1.156 -30.719 -12.203 1 88.81 116 GLU B C 1
ATOM 1991 O O . GLU B 1 116 ? -0.922 -30.203 -13.289 1 88.81 116 GLU B O 1
ATOM 1996 N N . LEU B 1 117 ? -0.355 -30.594 -11.219 1 91.31 117 LEU B N 1
ATOM 1997 C CA . LEU B 1 117 ? 0.822 -29.734 -11.266 1 91.31 117 LEU B CA 1
ATOM 1998 C C . LEU B 1 117 ? 1.888 -30.328 -12.188 1 91.31 117 LEU B C 1
ATOM 2000 O O . LEU B 1 117 ? 2.555 -29.594 -12.914 1 91.31 117 LEU B O 1
ATOM 2004 N N . LYS B 1 118 ? 1.97 -31.594 -12.125 1 90.38 118 LYS B N 1
ATOM 2005 C CA . LYS B 1 118 ? 2.895 -32.281 -13.031 1 90.38 118 LYS B CA 1
ATOM 2006 C C . LYS B 1 118 ? 2.488 -32.062 -14.484 1 90.38 118 LYS B C 1
ATOM 2008 O O . LYS B 1 118 ? 3.346 -31.891 -15.359 1 90.38 118 LYS B O 1
ATOM 2013 N N . GLU B 1 119 ? 1.267 -32.156 -14.695 1 90.88 119 GLU B N 1
ATOM 2014 C CA . GLU B 1 119 ? 0.751 -31.953 -16.047 1 90.88 119 GLU B CA 1
ATOM 2015 C C . GLU B 1 119 ? 1.091 -30.562 -16.562 1 90.88 119 GLU B C 1
ATOM 2017 O O . GLU B 1 119 ? 1.441 -30.391 -17.734 1 90.88 119 GLU B O 1
ATOM 2022 N N . ILE B 1 120 ? 0.99 -29.609 -15.688 1 90.62 120 ILE B N 1
ATOM 2023 C CA . ILE B 1 120 ? 1.319 -28.234 -16.031 1 90.62 120 ILE B CA 1
ATOM 2024 C C . ILE B 1 120 ? 2.785 -28.141 -16.453 1 90.62 120 ILE B C 1
ATOM 2026 O O . ILE B 1 120 ? 3.119 -27.469 -17.438 1 90.62 120 ILE B O 1
ATOM 2030 N N . CYS B 1 121 ? 3.629 -28.812 -15.82 1 92.38 121 CYS B N 1
ATOM 2031 C CA . CYS B 1 121 ? 5.07 -28.734 -16.016 1 92.38 121 CYS B CA 1
ATOM 2032 C C . CYS B 1 121 ? 5.496 -29.5 -17.266 1 92.38 121 CYS B C 1
ATOM 2034 O O . CYS B 1 121 ? 6.578 -29.266 -17.797 1 92.38 121 CYS B O 1
ATOM 2036 N N . LYS B 1 122 ? 4.594 -30.312 -17.75 1 87.38 122 LYS B N 1
ATOM 2037 C CA . LYS B 1 122 ? 4.867 -31 -19.016 1 87.38 122 LYS B CA 1
ATOM 2038 C C . LYS B 1 122 ? 4.691 -30.062 -20.203 1 87.38 122 LYS B C 1
ATOM 2040 O O . LYS B 1 122 ? 5.25 -30.297 -21.281 1 87.38 122 LYS B O 1
ATOM 2045 N N . HIS B 1 123 ? 3.898 -29.031 -20.031 1 77.69 123 HIS B N 1
ATOM 2046 C CA . HIS B 1 123 ? 3.549 -28.125 -21.141 1 77.69 123 HIS B CA 1
ATOM 2047 C C . HIS B 1 123 ? 4.402 -26.859 -21.109 1 77.69 123 HIS B C 1
ATOM 2049 O O . HIS B 1 123 ? 4.238 -25.984 -21.953 1 77.69 123 HIS B O 1
ATOM 2055 N N . ILE B 1 124 ? 5.148 -26.781 -20.094 1 72.69 124 ILE B N 1
ATOM 2056 C CA . ILE B 1 124 ? 6.016 -25.609 -20.016 1 72.69 124 ILE B CA 1
ATOM 2057 C C . ILE B 1 124 ? 7.422 -25.969 -20.484 1 72.69 124 ILE B C 1
ATOM 2059 O O . ILE B 1 124 ? 7.941 -27.047 -20.141 1 72.69 124 ILE B O 1
#